Protein AF-B1N3J2-F1 (afdb_monomer)

Nearest PDB structures (foldseek):
  7vv5-assembly1_R  TM=1.636E-01  e=3.794E+00  Homo sapiens

Foldseek 3Di:
DVVLLVVCCVPPVVVLVVQLVVLVVLFDDDPDPLLFLAHSSSLSSVLVVCVVLLVVLVVLLVVLADPDLDPDDDPPLVLLQVLLVVLVVLLVVVCVQCVVVVNNVLCLALLSVLSNVSSCCSNPNLSLCLLLLLSLLVLVVCVQQPQCVPVDDPCSSVSSNVSSVSSNCVLQQPCSDPDQDDPSNNSSSNSVSLSVVSCSQSVPVQSVCRNPSPCHNNNRADGPSQPAHGNCSVVVVSCCCSVVVVVVSVVSSVSSVVNVVVVVVVVVVVVVVVVVVVVD

pLDDT: mean 84.52, std 9.99, range [53.12, 97.5]

Secondary structure (DSSP, 8-state):
-HHHHHHHHHHHHHHHHHHHHHHHHHSPP---TTS-SS-HHHHHHHHHHHHHHHHHHHHHHHHHS-S-------TTHHHHHHHHHHHHHHHHHHHHHHHHTT-GGGGGSHHHHHHHHHHHHHHH-GGGTTHHHHHHHHHHHHHHS---TT--STTHHHHHHHHHHHHHHHHHHS---SSPPPHHHHHHHHHHHHHHHHIIIIIIIHHHHHHH---GGGSSS--TT-S--STTHHHHHHHIIIIIHHHHHHHHHHHHHHHHHHHHHHHHHHHHHHHHHHH-

InterPro domains:
  IPR026508 Transmembrane protein 164 [PTHR20948] (16-278)
  IPR059250 TMEM164-like [PF14808] (54-250)

Radius of gyration: 21.71 Å; Cα contacts (8 Å, |Δi|>4): 272; chains: 1; bounding box: 45×49×78 Å

Structure (mmCIF, N/CA/C/O backbone):
data_AF-B1N3J2-F1
#
_entry.id   AF-B1N3J2-F1
#
loop_
_atom_site.group_PDB
_atom_site.id
_atom_site.type_symbol
_atom_site.label_atom_id
_atom_site.label_alt_id
_atom_site.label_comp_id
_atom_site.label_asym_id
_atom_site.label_entity_id
_atom_site.label_seq_id
_atom_site.pdbx_PDB_ins_code
_atom_site.Cartn_x
_atom_site.Cartn_y
_atom_site.Cartn_z
_atom_site.occupancy
_atom_site.B_iso_or_equiv
_atom_site.auth_seq_id
_atom_site.auth_comp_id
_atom_site.auth_asym_id
_atom_site.auth_atom_id
_atom_site.pdbx_PDB_model_num
ATOM 1 N N . MET A 1 1 ? 14.231 -18.437 -6.428 1.00 84.75 1 MET A N 1
ATOM 2 C CA . MET A 1 1 ? 13.855 -17.757 -7.683 1.00 84.75 1 MET A CA 1
ATOM 3 C C . MET A 1 1 ? 14.380 -18.499 -8.888 1.00 84.75 1 MET A C 1
ATOM 5 O O . MET A 1 1 ? 13.555 -18.924 -9.665 1.00 84.75 1 MET A O 1
ATOM 9 N N . ASP A 1 2 ? 15.675 -18.781 -9.006 1.00 87.44 2 ASP A N 1
ATOM 10 C CA . ASP A 1 2 ? 16.227 -19.382 -10.239 1.00 87.44 2 ASP A CA 1
ATOM 11 C C . ASP A 1 2 ? 15.588 -20.736 -10.615 1.00 87.44 2 ASP A C 1
ATOM 13 O O . ASP A 1 2 ? 15.231 -20.963 -11.767 1.00 87.44 2 ASP A O 1
ATOM 17 N N . GLN A 1 3 ? 15.322 -21.597 -9.626 1.00 91.06 3 GLN A N 1
ATOM 18 C CA . GLN A 1 3 ? 14.560 -22.840 -9.830 1.00 91.06 3 GLN A CA 1
ATOM 19 C C . GLN A 1 3 ? 13.103 -22.594 -10.243 1.00 91.06 3 GLN A C 1
ATOM 21 O O . GLN A 1 3 ? 12.572 -23.317 -11.079 1.00 91.06 3 GLN A O 1
ATOM 26 N N . PHE A 1 4 ? 12.460 -21.571 -9.669 1.00 90.69 4 PHE A N 1
ATOM 27 C CA . PHE A 1 4 ? 11.101 -21.184 -10.040 1.00 90.69 4 PHE A CA 1
ATOM 28 C C . PHE A 1 4 ? 11.086 -20.662 -11.475 1.00 90.69 4 PHE A C 1
ATOM 30 O O . PHE A 1 4 ? 10.359 -21.216 -12.282 1.00 90.69 4 PHE A O 1
ATOM 37 N N . ASN A 1 5 ? 11.952 -19.703 -11.816 1.00 91.69 5 ASN A N 1
ATOM 38 C CA . ASN A 1 5 ? 12.090 -19.162 -13.168 1.00 91.69 5 ASN A CA 1
ATOM 39 C C . ASN A 1 5 ? 12.334 -20.291 -14.177 1.00 91.69 5 ASN A C 1
ATOM 41 O O . ASN A 1 5 ? 11.615 -20.382 -15.160 1.00 91.69 5 ASN A O 1
ATOM 45 N N . THR A 1 6 ? 13.249 -21.221 -13.887 1.00 93.06 6 THR A N 1
ATOM 46 C CA . THR A 1 6 ? 13.490 -22.399 -14.743 1.00 93.06 6 THR A CA 1
ATOM 47 C C . THR A 1 6 ? 12.223 -23.239 -14.930 1.00 93.06 6 THR A C 1
ATOM 49 O O . THR A 1 6 ? 11.899 -23.641 -16.046 1.00 93.06 6 THR A O 1
ATOM 52 N N . PHE A 1 7 ? 11.481 -23.489 -13.849 1.00 93.81 7 PHE A N 1
ATOM 53 C CA . PHE A 1 7 ? 10.229 -24.236 -13.897 1.00 93.81 7 PHE A CA 1
ATOM 54 C C . PHE A 1 7 ? 9.179 -23.534 -14.769 1.00 93.81 7 PHE A C 1
ATOM 56 O O . PHE A 1 7 ? 8.679 -24.137 -15.714 1.00 93.81 7 PHE A O 1
ATOM 63 N N . ILE A 1 8 ? 8.861 -22.264 -14.510 1.00 93.44 8 ILE A N 1
ATOM 64 C CA . ILE A 1 8 ? 7.847 -21.554 -15.307 1.00 93.44 8 ILE A CA 1
ATOM 65 C C . ILE A 1 8 ? 8.301 -21.316 -16.745 1.00 93.44 8 ILE A C 1
ATOM 67 O O . ILE A 1 8 ? 7.469 -21.409 -17.636 1.00 93.44 8 ILE A O 1
ATOM 71 N N . GLU A 1 9 ? 9.586 -21.093 -17.009 1.00 93.25 9 GLU A N 1
ATOM 72 C CA . GLU A 1 9 ? 10.098 -21.034 -18.384 1.00 93.25 9 GLU A CA 1
ATOM 73 C C . GLU A 1 9 ? 9.880 -22.352 -19.123 1.00 93.25 9 GLU A C 1
ATOM 75 O O . GLU A 1 9 ? 9.438 -22.354 -20.265 1.00 93.25 9 GLU A O 1
ATOM 80 N N . THR A 1 10 ? 10.089 -23.486 -18.453 1.00 95.31 10 THR A N 1
ATOM 81 C CA . THR A 1 10 ? 9.880 -24.809 -19.061 1.00 95.31 10 THR A CA 1
ATOM 82 C C . THR A 1 10 ? 8.421 -25.030 -19.477 1.00 95.31 10 THR A C 1
ATOM 84 O O . THR A 1 10 ? 8.162 -25.643 -20.509 1.00 95.31 10 THR A O 1
ATOM 87 N N . TRP A 1 11 ? 7.460 -24.538 -18.690 1.00 94.12 11 TRP A N 1
ATOM 88 C CA . TRP A 1 11 ? 6.038 -24.861 -18.873 1.00 94.12 11 TRP A CA 1
ATOM 89 C C . TRP A 1 11 ? 5.193 -23.733 -19.473 1.00 94.12 11 TRP A C 1
ATOM 91 O O . TRP A 1 11 ? 4.127 -23.991 -20.025 1.00 94.12 11 TRP A O 1
ATOM 101 N N . MET A 1 12 ? 5.633 -22.483 -19.348 1.00 94.31 12 MET A N 1
ATOM 102 C CA . MET A 1 12 ? 4.847 -21.285 -19.660 1.00 94.31 12 MET A CA 1
ATOM 103 C C . MET A 1 12 ? 5.586 -20.299 -20.571 1.00 94.31 12 MET A C 1
ATOM 105 O O . MET A 1 12 ? 5.096 -19.182 -20.736 1.00 94.31 12 MET A O 1
ATOM 109 N N . SER A 1 13 ? 6.707 -20.686 -21.196 1.00 94.25 13 SER A N 1
ATOM 110 C CA . SER A 1 13 ? 7.492 -19.796 -22.073 1.00 94.25 13 SER A CA 1
ATOM 111 C C . SER A 1 13 ? 6.642 -19.000 -23.077 1.00 94.25 13 SER A C 1
ATOM 113 O O . SER A 1 13 ? 6.748 -17.777 -23.079 1.00 94.25 13 SER A O 1
ATOM 115 N N . PRO A 1 14 ? 5.688 -19.607 -23.824 1.00 95.25 14 PRO A N 1
ATOM 116 C CA . PRO A 1 14 ? 4.878 -18.849 -24.783 1.00 95.25 14 PRO A CA 1
ATOM 117 C C . PRO A 1 14 ? 4.035 -17.743 -24.136 1.00 95.25 14 PRO A C 1
ATOM 119 O O . PRO A 1 14 ? 3.842 -16.675 -24.711 1.00 95.25 14 PRO A O 1
ATOM 122 N N . ILE A 1 15 ? 3.525 -17.986 -22.924 1.00 93.06 15 ILE A N 1
ATOM 123 C CA . ILE A 1 15 ? 2.755 -16.992 -22.168 1.00 93.06 15 ILE A CA 1
ATOM 124 C C . ILE A 1 15 ? 3.690 -15.888 -21.673 1.00 93.06 15 ILE A C 1
ATOM 126 O O . ILE A 1 15 ? 3.340 -14.712 -21.755 1.00 93.06 15 ILE A O 1
ATOM 130 N N . ILE A 1 16 ? 4.873 -16.260 -21.177 1.00 94.69 16 ILE A N 1
ATOM 131 C CA . ILE A 1 16 ? 5.889 -15.311 -20.714 1.00 94.69 16 ILE A CA 1
ATOM 132 C C . ILE A 1 16 ? 6.302 -14.387 -21.858 1.00 94.69 16 ILE A C 1
ATOM 134 O O . ILE A 1 16 ? 6.289 -13.176 -21.663 1.00 94.69 16 ILE A O 1
ATOM 138 N N . ASP A 1 17 ? 6.561 -14.927 -23.047 1.00 94.19 17 ASP A N 1
ATOM 139 C CA . ASP A 1 17 ? 6.949 -14.147 -24.223 1.00 94.19 17 ASP A CA 1
ATOM 140 C C . ASP A 1 17 ? 5.846 -13.157 -24.635 1.00 94.19 17 ASP A C 1
ATOM 142 O O . ASP A 1 17 ? 6.127 -11.989 -24.898 1.00 94.19 17 ASP A O 1
ATOM 146 N N . ILE A 1 18 ? 4.574 -13.579 -24.636 1.00 94.88 18 ILE A N 1
ATOM 147 C CA . ILE A 1 18 ? 3.440 -12.686 -24.938 1.00 94.88 18 ILE A CA 1
ATOM 148 C C . ILE A 1 18 ? 3.347 -11.549 -23.912 1.00 94.88 18 ILE A C 1
ATOM 150 O O . ILE A 1 18 ? 3.153 -10.392 -24.289 1.00 94.88 18 ILE A O 1
ATOM 154 N N . LEU A 1 19 ? 3.471 -11.861 -22.620 1.00 92.75 19 LEU A N 1
ATOM 155 C CA . LEU A 1 19 ? 3.389 -10.865 -21.548 1.00 92.75 19 LEU A CA 1
ATOM 156 C C . LEU A 1 19 ? 4.589 -9.913 -21.564 1.00 92.75 19 LEU A C 1
ATOM 158 O O . LEU A 1 19 ? 4.411 -8.707 -21.392 1.00 92.75 19 LEU A O 1
ATOM 162 N N . GLU A 1 20 ? 5.789 -10.437 -21.803 1.00 93.88 20 GLU A N 1
ATOM 163 C CA . GLU A 1 20 ? 7.015 -9.661 -21.959 1.00 93.88 20 GLU A CA 1
ATOM 164 C C . GLU A 1 20 ? 6.874 -8.678 -23.122 1.00 93.88 20 GLU A C 1
ATOM 166 O O . GLU A 1 20 ? 7.068 -7.476 -22.934 1.00 93.88 20 GLU A O 1
ATOM 171 N N . GLN A 1 21 ? 6.456 -9.158 -24.296 1.00 93.19 21 GLN A N 1
ATOM 172 C CA . GLN A 1 21 ? 6.223 -8.297 -25.455 1.00 93.19 21 GLN A CA 1
ATOM 173 C C . GLN A 1 21 ? 5.116 -7.278 -25.190 1.00 93.19 21 GLN A C 1
ATOM 175 O O . GLN A 1 21 ? 5.247 -6.116 -25.565 1.00 93.19 21 GLN A O 1
ATOM 180 N N . GLY A 1 22 ? 4.051 -7.669 -24.488 1.00 91.19 22 GLY A N 1
ATOM 181 C CA . GLY A 1 22 ? 3.008 -6.749 -24.041 1.00 91.19 22 GLY A CA 1
ATOM 182 C C . GLY A 1 22 ? 3.566 -5.599 -23.199 1.00 91.19 22 GLY A C 1
ATOM 183 O O . GLY A 1 22 ? 3.262 -4.440 -23.479 1.00 91.19 22 GLY A O 1
ATOM 184 N N . LEU A 1 23 ? 4.423 -5.903 -22.217 1.00 88.81 23 LEU A N 1
ATOM 185 C CA . LEU A 1 23 ? 5.090 -4.894 -21.389 1.00 88.81 23 LEU A CA 1
ATOM 186 C C . LEU A 1 23 ? 6.042 -4.012 -22.202 1.00 88.81 23 LEU A C 1
ATOM 188 O O . LEU A 1 23 ? 6.020 -2.796 -22.032 1.00 88.81 23 LEU A O 1
ATOM 192 N N . ILE A 1 24 ? 6.844 -4.595 -23.096 1.00 89.75 24 ILE A N 1
ATOM 193 C CA . ILE A 1 24 ? 7.768 -3.851 -23.967 1.00 89.75 24 ILE A CA 1
ATOM 194 C C . ILE A 1 24 ? 6.999 -2.894 -24.884 1.00 89.75 24 ILE A C 1
ATOM 196 O O . ILE A 1 24 ? 7.393 -1.741 -25.036 1.00 89.75 24 ILE A O 1
ATOM 200 N N . ASN A 1 25 ? 5.876 -3.336 -25.451 1.00 90.94 25 ASN A N 1
ATOM 201 C CA . ASN A 1 25 ? 5.077 -2.541 -26.383 1.00 90.94 25 ASN A CA 1
ATOM 202 C C . ASN A 1 25 ? 4.427 -1.318 -25.729 1.00 90.94 25 ASN A C 1
ATOM 204 O O . ASN A 1 25 ? 4.255 -0.295 -26.389 1.00 90.94 25 ASN A O 1
ATOM 208 N N . ILE A 1 26 ? 4.058 -1.417 -24.449 1.00 88.81 26 ILE A N 1
ATOM 209 C CA . ILE A 1 26 ? 3.508 -0.282 -23.696 1.00 88.81 26 ILE A CA 1
ATOM 210 C C . ILE A 1 26 ? 4.596 0.550 -23.012 1.00 88.81 26 ILE A C 1
ATOM 212 O O . ILE A 1 26 ? 4.299 1.640 -22.533 1.00 88.81 26 ILE A O 1
ATOM 216 N N . ALA A 1 27 ? 5.832 0.051 -22.928 1.00 85.75 27 ALA A N 1
ATOM 217 C CA . ALA A 1 27 ? 6.915 0.732 -22.239 1.00 85.75 27 ALA A CA 1
ATOM 218 C C . ALA A 1 27 ? 7.240 2.065 -22.917 1.00 85.75 27 ALA A C 1
ATOM 220 O O . ALA A 1 27 ? 7.513 2.125 -24.119 1.00 85.75 27 ALA A O 1
ATOM 221 N N . ILE A 1 28 ? 7.310 3.139 -22.129 1.00 83.25 28 ILE A N 1
ATOM 222 C CA . ILE A 1 28 ? 7.957 4.361 -22.605 1.00 83.25 28 ILE A CA 1
ATOM 223 C C . ILE A 1 28 ? 9.437 4.050 -22.842 1.00 83.25 28 ILE A C 1
ATOM 225 O O . ILE A 1 28 ? 10.137 3.591 -21.937 1.00 83.25 28 ILE A O 1
ATOM 229 N N . LYS A 1 29 ? 9.913 4.315 -24.063 1.00 74.75 29 LYS A N 1
ATOM 230 C CA . LYS A 1 29 ? 11.334 4.200 -24.398 1.00 74.75 29 LYS A CA 1
ATOM 231 C C . LYS A 1 29 ? 12.131 5.181 -23.545 1.00 74.75 29 LYS A C 1
ATOM 233 O O . LYS A 1 29 ? 11.855 6.380 -23.553 1.00 74.75 29 LYS A O 1
ATOM 238 N N . ASN A 1 30 ? 13.102 4.660 -22.809 1.00 69.88 30 ASN A N 1
ATOM 239 C CA . ASN A 1 30 ? 14.044 5.452 -22.040 1.00 69.88 30 ASN A CA 1
ATOM 240 C C . ASN A 1 30 ? 15.428 4.817 -22.168 1.00 69.88 30 ASN A C 1
ATOM 242 O O . ASN A 1 30 ? 15.569 3.620 -21.924 1.00 69.88 30 ASN A O 1
ATOM 246 N N . ASP A 1 31 ? 16.409 5.625 -22.557 1.00 67.75 31 ASP A N 1
ATOM 247 C CA . ASP A 1 31 ? 17.776 5.178 -22.832 1.00 67.75 31 ASP A CA 1
ATOM 248 C C . ASP A 1 31 ? 18.647 5.100 -21.560 1.00 67.75 31 ASP A C 1
ATOM 250 O O . ASP A 1 31 ? 19.806 4.697 -21.626 1.00 67.75 31 ASP A O 1
ATOM 254 N N . ASP A 1 32 ? 18.122 5.482 -20.388 1.00 70.38 32 ASP A N 1
ATOM 255 C CA . ASP A 1 32 ? 18.833 5.328 -19.115 1.00 70.38 32 ASP A CA 1
ATOM 256 C C . ASP A 1 32 ? 18.752 3.872 -18.627 1.00 70.38 32 ASP A C 1
ATOM 258 O O . ASP A 1 32 ? 17.696 3.388 -18.219 1.00 70.38 32 ASP A O 1
ATOM 262 N N . GLU A 1 33 ? 19.889 3.177 -18.595 1.00 60.94 33 GLU A N 1
ATOM 263 C CA . GLU A 1 33 ? 20.001 1.807 -18.070 1.00 60.94 33 GLU A CA 1
ATOM 264 C C . GLU A 1 33 ? 19.532 1.683 -16.608 1.00 60.94 33 GLU A C 1
ATOM 266 O O . GLU A 1 33 ? 19.125 0.609 -16.169 1.00 60.94 33 GLU A O 1
ATOM 271 N N . ARG A 1 34 ? 19.533 2.780 -15.836 1.00 62.94 34 ARG A N 1
ATOM 272 C CA . ARG A 1 34 ? 19.028 2.802 -14.449 1.00 62.94 34 ARG A CA 1
ATOM 273 C C . ARG A 1 34 ? 17.520 3.007 -14.354 1.00 62.94 34 ARG A C 1
ATOM 275 O O . ARG A 1 34 ? 16.973 2.977 -13.248 1.00 62.94 34 ARG A O 1
ATOM 282 N N . PHE A 1 35 ? 16.846 3.215 -15.481 1.00 69.12 35 PHE A N 1
ATOM 283 C CA . PHE A 1 35 ? 15.404 3.418 -15.526 1.00 69.12 35 PHE A CA 1
ATOM 284 C C . PHE A 1 35 ? 14.636 2.157 -15.113 1.00 69.12 35 PHE A C 1
ATOM 286 O O . PHE A 1 35 ? 13.623 2.254 -14.416 1.00 69.12 35 PHE A O 1
ATOM 293 N N . TRP A 1 36 ? 15.169 0.980 -15.457 1.00 78.00 36 TRP A N 1
ATOM 294 C CA . TRP A 1 36 ? 14.615 -0.323 -15.099 1.00 78.00 36 TRP A CA 1
ATOM 295 C C . TRP A 1 36 ? 15.604 -1.077 -14.206 1.00 78.00 36 TRP A C 1
ATOM 297 O O . TRP A 1 36 ? 16.628 -1.560 -14.670 1.00 78.00 36 TRP A O 1
ATOM 307 N N . THR A 1 37 ? 15.303 -1.225 -12.913 1.00 81.19 37 THR A N 1
ATOM 308 C CA . THR A 1 37 ? 16.080 -2.141 -12.051 1.00 81.19 37 THR A CA 1
ATOM 309 C C . THR A 1 37 ? 15.692 -3.602 -12.281 1.00 81.19 37 THR A C 1
ATOM 311 O O . THR A 1 37 ? 16.387 -4.491 -11.811 1.00 81.19 37 THR A O 1
ATOM 314 N N . VAL A 1 38 ? 14.568 -3.866 -12.949 1.00 83.56 38 VAL A N 1
ATOM 315 C CA . VAL A 1 38 ? 14.092 -5.221 -13.246 1.00 83.56 38 VAL A CA 1
ATOM 316 C C . VAL A 1 38 ? 13.745 -5.303 -14.726 1.00 83.56 38 VAL A C 1
ATOM 318 O O . VAL A 1 38 ? 12.984 -4.468 -15.220 1.00 83.56 38 VAL A O 1
ATOM 321 N N . SER A 1 39 ? 14.274 -6.307 -15.427 1.00 86.69 39 SER A N 1
ATOM 322 C CA . SER A 1 39 ? 13.991 -6.523 -16.850 1.00 86.69 39 SER A CA 1
ATOM 323 C C . SER A 1 39 ? 12.510 -6.871 -17.091 1.00 86.69 39 SER A C 1
ATOM 325 O O . SER A 1 39 ? 11.852 -7.398 -16.188 1.00 86.69 39 SER A O 1
ATOM 327 N N . PRO A 1 40 ? 11.939 -6.601 -18.281 1.00 88.56 40 PRO A N 1
ATOM 328 C CA . PRO A 1 40 ? 10.554 -6.971 -18.600 1.00 88.56 40 PRO A CA 1
ATOM 329 C C . PRO A 1 40 ? 10.245 -8.458 -18.378 1.00 88.56 40 PRO A C 1
ATOM 331 O O . PRO A 1 40 ? 9.206 -8.787 -17.809 1.00 88.56 40 PRO A O 1
ATOM 334 N N . ARG A 1 41 ? 11.170 -9.357 -18.725 1.00 91.12 41 ARG A N 1
ATOM 335 C CA . ARG A 1 41 ? 11.003 -10.796 -18.488 1.00 91.12 41 ARG A CA 1
ATOM 336 C C . ARG A 1 41 ? 10.980 -11.157 -17.003 1.00 91.12 41 ARG A C 1
ATOM 338 O O . ARG A 1 41 ? 10.051 -11.816 -16.542 1.00 91.12 41 ARG A O 1
ATOM 345 N N . GLU A 1 42 ? 11.938 -10.649 -16.227 1.00 90.00 42 GLU A N 1
ATOM 346 C CA . GLU A 1 42 ? 11.975 -10.870 -14.774 1.00 90.00 42 GLU A CA 1
ATOM 347 C C . GLU A 1 42 ? 10.761 -10.219 -14.082 1.00 90.00 42 GLU A C 1
ATOM 349 O O . GLU A 1 42 ? 10.258 -10.727 -13.082 1.00 90.00 42 GLU A O 1
ATOM 354 N N . ASN A 1 43 ? 10.205 -9.135 -14.637 1.00 89.56 43 ASN A N 1
ATOM 355 C CA . ASN A 1 43 ? 8.924 -8.587 -14.188 1.00 89.56 43 ASN A CA 1
ATOM 356 C C . ASN A 1 43 ? 7.791 -9.604 -14.312 1.00 89.56 43 ASN A C 1
ATOM 358 O O . ASN A 1 43 ? 7.040 -9.785 -13.353 1.00 89.56 43 ASN A O 1
ATOM 362 N N . VAL A 1 44 ? 7.682 -10.277 -15.458 1.00 91.75 44 VAL A N 1
ATOM 363 C CA . VAL A 1 44 ? 6.681 -11.329 -15.665 1.00 91.75 44 VAL A CA 1
ATOM 364 C C . VAL A 1 44 ? 6.905 -12.483 -14.689 1.00 91.75 44 VAL A C 1
ATOM 366 O O . VAL A 1 44 ? 5.947 -12.936 -14.062 1.00 91.75 44 VAL A O 1
ATOM 369 N N . HIS A 1 45 ? 8.152 -12.911 -14.470 1.00 92.50 45 HIS A N 1
ATOM 370 C CA . HIS A 1 45 ? 8.455 -13.948 -13.474 1.00 92.50 45 HIS A CA 1
ATOM 371 C C . HIS A 1 45 ? 8.014 -13.546 -12.067 1.00 92.50 45 HIS A C 1
ATOM 373 O O . HIS A 1 45 ? 7.362 -14.331 -11.381 1.00 92.50 45 HIS A O 1
ATOM 379 N N . GLN A 1 46 ? 8.305 -12.314 -11.644 1.00 91.69 46 GLN A N 1
ATOM 380 C CA . GLN A 1 46 ? 7.903 -11.811 -10.329 1.00 91.69 46 GLN A CA 1
ATOM 381 C C . GLN A 1 46 ? 6.380 -11.659 -10.198 1.00 91.69 46 GLN A C 1
ATOM 383 O O . GLN A 1 46 ? 5.841 -11.923 -9.123 1.00 91.69 46 GLN A O 1
ATOM 388 N N . LEU A 1 47 ? 5.675 -11.296 -11.277 1.00 91.12 47 LEU A N 1
ATOM 389 C CA . LEU A 1 47 ? 4.209 -11.274 -11.318 1.00 91.12 47 LEU A CA 1
ATOM 390 C C . LEU A 1 47 ? 3.627 -12.672 -11.110 1.00 91.12 47 LEU A C 1
ATOM 392 O O . LEU A 1 47 ? 2.783 -12.863 -10.237 1.00 91.12 47 LEU A O 1
ATOM 396 N N . LEU A 1 48 ? 4.123 -13.663 -11.855 1.00 92.25 48 LEU A N 1
ATOM 397 C CA . LEU A 1 48 ? 3.699 -15.056 -11.706 1.00 92.25 48 LEU A CA 1
ATOM 398 C C . LEU A 1 48 ? 4.037 -15.603 -10.313 1.00 92.25 48 LEU A C 1
ATOM 400 O O . LEU A 1 48 ? 3.231 -16.317 -9.717 1.00 92.25 48 LEU A O 1
ATOM 404 N N . PHE A 1 49 ? 5.187 -15.219 -9.755 1.00 91.56 49 PHE A N 1
ATOM 405 C CA . PHE A 1 49 ? 5.589 -15.592 -8.399 1.00 91.56 49 PHE A CA 1
ATOM 406 C C . PHE A 1 49 ? 4.662 -15.020 -7.318 1.00 91.56 49 PHE A C 1
ATOM 408 O O . PHE A 1 49 ? 4.511 -15.631 -6.262 1.00 91.56 49 PHE A O 1
ATOM 415 N N . ALA A 1 50 ? 4.021 -13.873 -7.555 1.00 91.19 50 ALA A N 1
ATOM 416 C CA . ALA A 1 50 ? 3.087 -13.272 -6.605 1.00 91.19 50 ALA A CA 1
ATOM 417 C C . ALA A 1 50 ? 1.711 -13.973 -6.578 1.00 91.19 50 ALA A C 1
ATOM 419 O O . ALA A 1 50 ? 0.976 -13.817 -5.599 1.00 91.19 50 ALA A O 1
ATOM 420 N N . ILE A 1 51 ? 1.347 -14.750 -7.613 1.00 92.06 51 ILE A N 1
ATOM 421 C CA . ILE A 1 51 ? 0.033 -15.419 -7.716 1.00 92.06 51 ILE A CA 1
ATOM 422 C C . ILE A 1 51 ? -0.225 -16.358 -6.525 1.00 92.06 51 ILE A C 1
ATOM 424 O O . ILE A 1 51 ? -1.263 -16.194 -5.879 1.00 92.06 51 ILE A O 1
ATOM 428 N N . PRO A 1 52 ? 0.674 -17.302 -6.167 1.00 91.81 52 PRO A N 1
ATOM 429 C CA . PRO A 1 52 ? 0.440 -18.198 -5.037 1.00 91.81 52 PRO A CA 1
ATOM 430 C C . PRO A 1 52 ? 0.205 -17.457 -3.718 1.00 91.81 52 PRO A C 1
ATOM 432 O O . PRO A 1 52 ? -0.670 -17.855 -2.957 1.00 91.81 52 PRO A O 1
ATOM 435 N N . PHE A 1 53 ? 0.918 -16.354 -3.468 1.00 90.19 53 PHE A N 1
ATOM 436 C CA . PHE A 1 53 ? 0.723 -15.538 -2.264 1.00 90.19 53 PHE A CA 1
ATOM 437 C C . PHE A 1 53 ? -0.663 -14.893 -2.247 1.00 90.19 53 PHE A C 1
ATOM 439 O O . PHE A 1 53 ? -1.373 -15.006 -1.252 1.00 90.19 53 PHE A O 1
ATOM 446 N N . CYS A 1 54 ? -1.092 -14.310 -3.372 1.00 91.19 54 CYS A N 1
ATOM 447 C CA . CYS A 1 54 ? -2.435 -13.742 -3.497 1.00 91.19 54 CYS A CA 1
ATOM 448 C C . CYS A 1 54 ? -3.526 -14.799 -3.268 1.00 91.19 54 CYS A C 1
ATOM 450 O O . CYS A 1 54 ? -4.520 -14.521 -2.600 1.00 91.19 54 CYS A O 1
ATOM 452 N N . LEU A 1 55 ? -3.347 -16.012 -3.803 1.00 93.06 55 LEU A N 1
ATOM 453 C CA . LEU A 1 55 ? -4.296 -17.113 -3.618 1.00 93.06 55 LEU A CA 1
ATOM 454 C C . LEU A 1 55 ? -4.337 -17.592 -2.165 1.00 93.06 55 LEU A C 1
ATOM 456 O O . LEU A 1 55 ? -5.424 -17.798 -1.630 1.00 93.06 55 LEU A O 1
ATOM 460 N N . VAL A 1 56 ? -3.180 -17.734 -1.516 1.00 91.94 56 VAL A N 1
ATOM 461 C CA . VAL A 1 56 ? -3.098 -18.090 -0.093 1.00 91.94 56 VAL A CA 1
ATOM 462 C C . VAL A 1 56 ? -3.787 -17.027 0.760 1.00 91.94 56 VAL A C 1
ATOM 464 O O . VAL A 1 56 ? -4.643 -17.379 1.569 1.00 91.94 56 VAL A O 1
ATOM 467 N N . ASP A 1 57 ? -3.499 -15.743 0.539 1.00 90.50 57 ASP A N 1
ATOM 468 C CA . ASP A 1 57 ? -4.142 -14.638 1.259 1.00 90.50 57 ASP A CA 1
ATOM 469 C C . ASP A 1 57 ? -5.659 -14.624 1.045 1.00 90.50 57 ASP A C 1
ATOM 471 O O . ASP A 1 57 ? -6.417 -14.444 1.997 1.00 90.50 57 ASP A O 1
ATOM 475 N N . LEU A 1 58 ? -6.124 -14.868 -0.182 1.00 91.50 58 LEU A N 1
ATOM 476 C CA . LEU A 1 58 ? -7.549 -14.930 -0.499 1.00 91.50 58 LEU A CA 1
ATOM 477 C C . LEU A 1 58 ? -8.241 -16.113 0.194 1.00 91.50 58 LEU A C 1
ATOM 479 O O . LEU A 1 58 ? -9.327 -15.946 0.753 1.00 91.50 58 LEU A O 1
ATOM 483 N N . VAL A 1 59 ? -7.617 -17.294 0.194 1.00 92.94 59 VAL A N 1
ATOM 484 C CA . VAL A 1 59 ? -8.138 -18.487 0.879 1.00 92.94 59 VAL A CA 1
ATOM 485 C C . VAL A 1 59 ? -8.159 -18.270 2.391 1.00 92.94 59 VAL A C 1
ATOM 487 O O . VAL A 1 59 ? -9.188 -18.501 3.024 1.00 92.94 59 VAL A O 1
ATOM 490 N N . LEU A 1 60 ? -7.067 -17.774 2.978 1.00 90.12 60 LEU A N 1
ATOM 491 C CA . LEU A 1 60 ? -6.997 -17.462 4.407 1.00 90.12 60 LEU A CA 1
ATOM 492 C C . LEU A 1 60 ? -8.030 -16.407 4.790 1.00 90.12 60 LEU A C 1
ATOM 494 O O . LEU A 1 60 ? -8.758 -16.595 5.763 1.00 90.12 60 LEU A O 1
ATOM 498 N N . CYS A 1 61 ? -8.158 -15.347 3.990 1.00 88.56 61 CYS A N 1
ATOM 499 C CA . CYS A 1 61 ? -9.222 -14.365 4.122 1.00 88.56 61 CYS A CA 1
ATOM 500 C C . CYS A 1 61 ? -10.583 -15.063 4.137 1.00 88.56 61 CYS A C 1
ATOM 502 O O . CYS A 1 61 ? -11.296 -14.928 5.122 1.00 88.56 61 CYS A O 1
ATOM 504 N N . TYR A 1 62 ? -10.930 -15.859 3.125 1.00 88.19 62 TYR A N 1
ATOM 505 C CA . TYR A 1 62 ? -12.227 -16.540 3.029 1.00 88.19 62 TYR A CA 1
ATOM 506 C C . TYR A 1 62 ? -12.533 -17.459 4.227 1.00 88.19 62 TYR A C 1
ATOM 508 O O . TYR A 1 62 ? -13.660 -17.479 4.728 1.00 88.19 62 TYR A O 1
ATOM 516 N N . LEU A 1 63 ? -11.536 -18.196 4.723 1.00 89.25 63 LEU A N 1
ATOM 517 C CA . LEU A 1 63 ? -11.686 -19.107 5.864 1.00 89.25 63 LEU A CA 1
ATOM 518 C C . LEU A 1 63 ? -11.826 -18.356 7.200 1.00 89.25 63 LEU A C 1
ATOM 520 O O . LEU A 1 63 ? -12.596 -18.750 8.088 1.00 89.25 63 LEU A O 1
ATOM 524 N N . ILE A 1 64 ? -11.076 -17.266 7.360 1.00 86.50 64 ILE A N 1
ATOM 525 C CA . ILE A 1 64 ? -10.966 -16.524 8.619 1.00 86.50 64 ILE A CA 1
ATOM 526 C C . ILE A 1 64 ? -12.039 -15.436 8.718 1.00 86.50 64 ILE A C 1
ATOM 528 O O . ILE A 1 64 ? -12.474 -15.152 9.839 1.00 86.50 64 ILE A O 1
ATOM 532 N N . PHE A 1 65 ? -12.501 -14.868 7.596 1.00 80.31 65 PHE A N 1
ATOM 533 C CA . PHE A 1 65 ? -13.415 -13.727 7.588 1.00 80.31 65 PHE A CA 1
ATOM 534 C C . PHE A 1 65 ? -14.658 -14.020 8.436 1.00 80.31 65 PHE A C 1
ATOM 536 O O . PHE A 1 65 ? -15.269 -15.089 8.318 1.00 80.31 65 PHE A O 1
ATOM 543 N N . PRO A 1 66 ? -15.061 -13.091 9.315 1.00 68.19 66 PRO A N 1
ATOM 544 C CA . PRO A 1 66 ? -16.295 -13.250 10.071 1.00 68.19 66 PRO A CA 1
ATOM 545 C C . PRO A 1 66 ? -17.492 -13.331 9.107 1.00 68.19 66 PRO A C 1
ATOM 547 O O . PRO A 1 66 ? -17.768 -12.384 8.377 1.00 68.19 66 PRO A O 1
ATOM 550 N N . LYS A 1 67 ? -18.242 -14.442 9.137 1.00 66.00 67 LYS A N 1
ATOM 551 C CA . LYS A 1 67 ? -19.459 -14.629 8.315 1.00 66.00 67 LYS A CA 1
ATOM 552 C C . LYS A 1 67 ? -20.612 -13.695 8.709 1.00 66.00 67 LYS A C 1
ATOM 554 O O . LYS A 1 67 ? -21.563 -13.538 7.955 1.00 66.00 67 LYS A O 1
ATOM 559 N N . THR A 1 68 ? -20.526 -13.067 9.879 1.00 55.03 68 THR A N 1
ATOM 560 C CA . THR A 1 68 ? -21.526 -12.136 10.404 1.00 55.03 68 THR A CA 1
ATOM 561 C C . THR A 1 68 ? -20.815 -10.976 11.097 1.00 55.03 68 THR A C 1
ATOM 563 O O . THR A 1 68 ? -20.229 -11.164 12.165 1.00 55.03 68 THR A O 1
ATOM 566 N N . SER A 1 69 ? -20.853 -9.769 10.523 1.00 54.88 69 SER A N 1
ATOM 567 C CA . SER A 1 69 ? -20.578 -8.561 11.306 1.00 54.88 69 SER A CA 1
ATOM 568 C C . SER A 1 69 ? -21.886 -8.141 11.961 1.00 54.88 69 SER A C 1
ATOM 570 O O . SER A 1 69 ? -22.820 -7.733 11.269 1.00 54.88 69 SER A O 1
ATOM 572 N N . THR A 1 70 ? -21.986 -8.253 13.280 1.00 54.84 70 THR A N 1
ATOM 573 C CA . THR A 1 70 ? -23.077 -7.615 14.014 1.00 54.84 70 THR A CA 1
ATOM 574 C C . THR A 1 70 ? -23.016 -6.116 13.735 1.00 54.84 70 THR A C 1
ATOM 576 O O . THR A 1 70 ? -22.012 -5.464 14.020 1.00 54.84 70 THR A O 1
ATOM 579 N N . VAL A 1 71 ? -24.067 -5.575 13.113 1.00 53.12 71 VAL A N 1
ATOM 580 C CA . VAL A 1 71 ? -24.189 -4.138 12.850 1.00 53.12 71 VAL A CA 1
ATOM 581 C C . VAL A 1 71 ? -24.321 -3.448 14.201 1.00 53.12 71 VAL A C 1
ATOM 583 O O . VAL A 1 71 ? -25.389 -3.431 14.809 1.00 53.12 71 VAL A O 1
ATOM 586 N N . HIS A 1 72 ? -23.216 -2.917 14.712 1.00 55.34 72 HIS A N 1
ATOM 587 C CA . HIS A 1 72 ? -23.256 -2.137 15.936 1.00 55.34 72 HIS A CA 1
ATOM 588 C C . HIS A 1 72 ? -23.822 -0.752 15.628 1.00 55.34 72 HIS A C 1
ATOM 590 O O . HIS A 1 72 ? -23.332 -0.042 14.748 1.00 55.34 72 HIS A O 1
ATOM 596 N N . LYS A 1 73 ? -24.873 -0.366 16.363 1.00 54.72 73 LYS A N 1
ATOM 597 C CA . LYS A 1 73 ? -25.404 0.998 16.336 1.00 54.72 73 LYS A CA 1
ATOM 598 C C . LYS A 1 73 ? -24.279 1.955 16.715 1.00 54.72 73 LYS A C 1
ATOM 600 O O . LYS A 1 73 ? -23.706 1.867 17.798 1.00 54.72 73 LYS A O 1
ATOM 605 N N . ASN A 1 74 ? -23.942 2.841 15.786 1.00 61.41 74 ASN A N 1
ATOM 606 C CA . ASN A 1 74 ? -22.799 3.717 15.932 1.00 61.41 74 ASN A CA 1
ATOM 607 C C . ASN A 1 74 ? -23.176 4.984 16.720 1.00 61.41 74 ASN A C 1
ATOM 609 O O . ASN A 1 74 ? -23.605 5.984 16.146 1.00 61.41 74 ASN A O 1
ATOM 613 N N . GLU A 1 75 ? -23.032 4.936 18.045 1.00 62.97 75 GLU A N 1
ATOM 614 C CA . GLU A 1 75 ? -23.414 6.030 18.954 1.00 62.97 75 GLU A CA 1
ATOM 615 C C . GLU A 1 75 ? -22.572 7.306 18.772 1.00 62.97 75 GLU A C 1
ATOM 617 O O . GLU A 1 75 ? -23.005 8.392 19.149 1.00 62.97 75 GLU A O 1
ATOM 622 N N . LYS A 1 76 ? -21.382 7.213 18.158 1.00 71.12 76 LYS A N 1
ATOM 623 C CA . LYS A 1 76 ? -20.437 8.337 18.010 1.00 71.12 76 LYS A CA 1
ATOM 624 C C . LYS A 1 76 ? -20.262 8.799 16.565 1.00 71.12 76 LYS A C 1
ATOM 626 O O . LYS A 1 76 ? -19.172 9.215 16.186 1.00 71.12 76 LYS A O 1
ATOM 631 N N . LYS A 1 77 ? -21.323 8.761 15.753 1.00 75.81 77 LYS A N 1
ATOM 632 C CA . LYS A 1 77 ? -21.294 9.070 14.305 1.00 75.81 77 LYS A CA 1
ATOM 633 C C . LYS A 1 77 ? -20.499 10.338 13.931 1.00 75.81 77 LYS A C 1
ATOM 635 O O . LYS A 1 77 ? -19.767 10.325 12.948 1.00 75.81 77 LYS A O 1
ATOM 640 N N . TRP A 1 78 ? -20.589 11.408 14.725 1.00 83.69 78 TRP A N 1
ATOM 641 C CA . TRP A 1 78 ? -19.872 12.667 14.470 1.00 83.69 78 TRP A CA 1
ATOM 642 C C . TRP A 1 78 ? -18.342 12.506 14.448 1.00 83.69 78 TRP A C 1
ATOM 644 O O . TRP A 1 78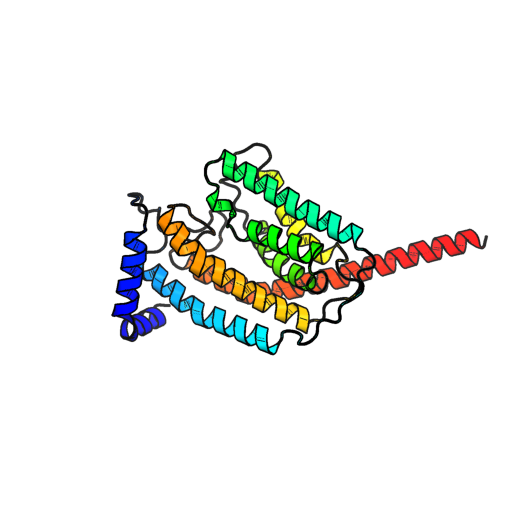 ? -17.668 13.125 13.631 1.00 83.69 78 TRP A O 1
ATOM 654 N N . TYR A 1 79 ? -17.796 11.645 15.307 1.00 83.12 79 TYR A N 1
ATOM 655 C CA . TYR A 1 79 ? -16.358 11.424 15.434 1.00 83.12 79 TYR A CA 1
ATOM 656 C C . TYR A 1 79 ? -15.780 10.722 14.203 1.00 83.12 79 TYR A C 1
ATOM 658 O O . TYR A 1 79 ? -14.754 11.138 13.667 1.00 83.12 79 TYR A O 1
ATOM 666 N N . TYR A 1 80 ? -16.486 9.705 13.704 1.00 84.19 80 TYR A N 1
A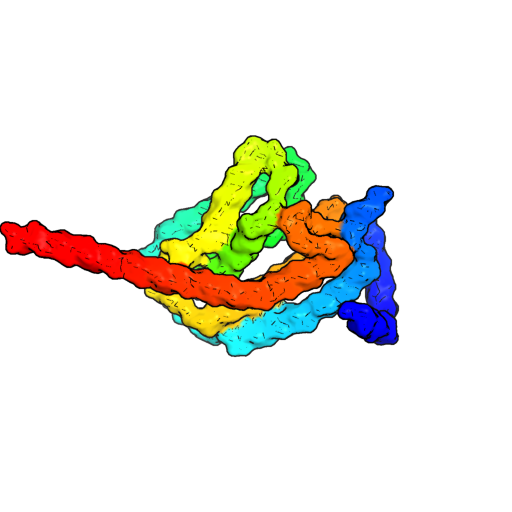TOM 667 C CA . TYR A 1 80 ? -16.147 9.020 12.453 1.00 84.19 80 TYR A CA 1
ATOM 668 C C . TYR A 1 80 ? -16.138 9.965 11.272 1.00 84.19 80 TYR A C 1
ATOM 670 O O . TYR A 1 80 ? -15.222 9.918 10.458 1.00 84.19 80 TYR A O 1
ATOM 678 N N . ASN A 1 81 ? -17.131 10.852 11.214 1.00 89.00 81 ASN A N 1
ATOM 679 C CA . ASN A 1 81 ? -17.218 11.836 10.152 1.00 89.00 81 ASN A CA 1
ATOM 680 C C . ASN A 1 81 ? -16.015 12.784 10.180 1.00 89.00 81 ASN A C 1
ATOM 682 O O . ASN A 1 81 ? -15.458 13.067 9.127 1.00 89.00 81 ASN A O 1
ATOM 686 N N . ILE A 1 82 ? -15.566 13.226 11.361 1.00 92.12 82 ILE A N 1
ATOM 687 C CA . ILE A 1 82 ? -14.363 14.067 11.475 1.00 92.12 82 ILE A CA 1
ATOM 688 C C . ILE A 1 82 ? -13.124 13.320 10.979 1.00 92.12 82 ILE A C 1
ATOM 690 O O . ILE A 1 82 ? -12.371 13.866 10.174 1.00 92.12 82 ILE A O 1
ATOM 694 N N . LEU A 1 83 ? -12.918 12.072 11.410 1.00 91.94 83 LEU A N 1
ATOM 695 C CA . LEU A 1 83 ? -11.781 11.271 10.946 1.00 91.94 83 LEU A CA 1
ATOM 696 C C . LEU A 1 83 ? -11.840 11.023 9.433 1.00 91.94 83 LEU A C 1
ATOM 698 O O . LEU A 1 83 ? -10.827 11.163 8.753 1.00 91.94 83 LEU A O 1
ATOM 702 N N . GLY A 1 84 ? -13.025 10.727 8.897 1.00 93.31 84 GLY A N 1
ATOM 703 C CA . GLY A 1 84 ? -13.252 10.571 7.462 1.00 93.31 84 GLY A CA 1
ATOM 704 C C . GLY A 1 84 ? -12.953 11.856 6.690 1.00 93.31 84 GLY A C 1
ATOM 705 O O . GLY A 1 84 ? -12.276 11.808 5.663 1.00 93.31 84 GLY A O 1
ATOM 706 N N . CYS A 1 85 ? -13.369 13.014 7.209 1.00 95.62 85 CYS A N 1
ATOM 707 C CA . CYS A 1 85 ? -13.039 14.321 6.640 1.00 95.62 85 CYS A CA 1
ATOM 708 C C . CYS A 1 85 ? -11.528 14.578 6.646 1.00 95.62 85 CYS A C 1
ATOM 710 O O . CYS A 1 85 ? -11.003 15.068 5.651 1.00 95.62 85 CYS A O 1
ATOM 712 N N . LEU A 1 86 ? -10.816 14.213 7.717 1.00 95.50 86 LEU A N 1
ATOM 713 C CA . LEU A 1 86 ? -9.354 14.323 7.772 1.00 95.50 86 LEU A CA 1
ATOM 714 C C . LEU A 1 86 ? -8.675 13.416 6.734 1.00 95.50 86 LEU A C 1
ATOM 716 O O . LEU A 1 86 ? -7.748 13.861 6.060 1.00 95.50 86 LEU A O 1
ATOM 720 N N . CYS A 1 87 ? -9.161 12.185 6.533 1.00 95.31 87 CYS A N 1
ATOM 721 C CA . CYS A 1 87 ? -8.672 11.311 5.460 1.00 95.31 87 CYS A CA 1
ATOM 722 C C . CYS A 1 87 ? -8.832 11.956 4.077 1.00 95.31 87 CYS A C 1
ATOM 724 O O . CYS A 1 87 ? -7.887 11.970 3.286 1.00 95.31 87 CYS A O 1
ATOM 726 N N . ILE A 1 88 ? -10.018 12.506 3.794 1.00 97.19 88 ILE A N 1
ATOM 727 C CA . ILE A 1 88 ? -10.302 13.198 2.530 1.00 97.19 88 ILE A CA 1
ATOM 728 C C . ILE A 1 88 ? -9.434 14.447 2.383 1.00 97.19 88 ILE A C 1
ATOM 730 O O . ILE A 1 88 ? -8.883 14.673 1.310 1.00 97.19 88 ILE A O 1
ATOM 734 N N . PHE A 1 89 ? -9.247 15.221 3.452 1.00 97.50 89 PHE A N 1
ATOM 735 C CA . PHE A 1 89 ? -8.358 16.378 3.456 1.00 97.50 89 PHE A CA 1
ATOM 736 C C . PHE A 1 89 ? -6.929 15.988 3.059 1.00 97.50 89 PHE A C 1
ATOM 738 O O . PHE A 1 89 ? -6.379 16.567 2.123 1.00 97.50 89 PHE A O 1
ATOM 745 N N . PHE A 1 90 ? -6.344 14.969 3.700 1.00 96.88 90 PHE A N 1
ATOM 746 C CA . PHE A 1 90 ? -5.004 14.501 3.337 1.00 96.88 90 PHE A CA 1
ATOM 747 C C . PHE A 1 90 ? -4.939 14.004 1.891 1.00 96.88 90 PHE A C 1
ATOM 749 O O . PHE A 1 90 ? -3.966 14.287 1.192 1.00 96.88 90 PHE A O 1
ATOM 756 N N . PHE A 1 91 ? -5.981 13.316 1.418 1.00 96.62 91 PHE A N 1
ATOM 757 C CA . PHE A 1 91 ? -6.044 12.844 0.038 1.00 96.62 91 PHE A CA 1
ATOM 758 C C . PHE A 1 91 ? -6.062 14.012 -0.957 1.00 96.62 91 PHE A C 1
ATOM 760 O O . PHE A 1 91 ? -5.277 14.022 -1.903 1.00 96.62 91 PHE A O 1
ATOM 767 N N . ILE A 1 92 ? -6.902 15.024 -0.715 1.00 96.94 92 ILE A N 1
ATOM 768 C CA . ILE A 1 92 ? -6.987 16.233 -1.544 1.00 96.94 92 ILE A CA 1
ATOM 769 C C . ILE A 1 92 ? -5.646 16.969 -1.553 1.00 96.94 92 ILE A C 1
ATOM 771 O O . ILE A 1 92 ? -5.175 17.360 -2.618 1.00 96.94 92 ILE A O 1
ATOM 775 N N . MET A 1 93 ? -4.987 17.109 -0.400 1.00 96.69 93 MET A N 1
ATOM 776 C CA . MET A 1 93 ? -3.666 17.739 -0.328 1.00 96.69 93 MET A CA 1
ATOM 777 C C . MET A 1 93 ? -2.634 16.989 -1.178 1.00 96.69 93 MET A C 1
ATOM 779 O O . MET A 1 93 ? -1.894 17.617 -1.935 1.00 96.69 93 MET A O 1
ATOM 783 N N . GLN A 1 94 ? -2.609 15.653 -1.121 1.00 95.00 94 GLN A N 1
ATOM 784 C CA . GLN A 1 94 ? -1.729 14.861 -1.986 1.00 95.00 94 GLN A CA 1
ATOM 785 C C . GLN A 1 94 ? -2.080 15.019 -3.461 1.00 95.00 94 GLN A C 1
ATOM 787 O O . GLN A 1 94 ? -1.173 15.198 -4.273 1.00 95.00 94 GLN A O 1
ATOM 792 N N . LEU A 1 95 ? -3.367 15.008 -3.811 1.00 95.75 95 LEU A N 1
ATOM 793 C CA . LEU A 1 95 ? -3.824 15.239 -5.178 1.00 95.75 95 LEU A CA 1
ATOM 794 C C . LEU A 1 95 ? -3.334 16.593 -5.706 1.00 95.75 95 LEU A C 1
ATOM 796 O O . LEU A 1 95 ? -2.771 16.637 -6.799 1.00 95.75 95 LEU A O 1
ATOM 800 N N . ILE A 1 96 ? -3.458 17.661 -4.913 1.00 96.44 96 ILE A N 1
ATOM 801 C CA . ILE A 1 96 ? -2.947 18.996 -5.255 1.00 96.44 96 ILE A CA 1
ATOM 802 C C . ILE A 1 96 ? -1.432 18.945 -5.475 1.00 96.44 96 ILE A C 1
ATOM 804 O O . ILE A 1 96 ? -0.958 19.388 -6.519 1.00 96.44 96 ILE A O 1
ATOM 808 N N . TYR A 1 97 ? -0.661 18.350 -4.557 1.00 95.44 97 TYR A N 1
ATOM 809 C CA . TYR A 1 97 ? 0.789 18.223 -4.734 1.00 95.44 97 TYR A CA 1
ATOM 810 C C . TYR A 1 97 ? 1.162 17.429 -5.995 1.00 95.44 97 TYR A C 1
ATOM 812 O O . TYR A 1 97 ? 2.085 17.814 -6.713 1.00 95.44 97 TYR A O 1
ATOM 820 N N . LYS A 1 98 ? 0.459 16.330 -6.306 1.00 93.94 98 LYS A N 1
ATOM 821 C CA . LYS A 1 98 ? 0.744 15.527 -7.510 1.00 93.94 98 LYS A CA 1
ATOM 822 C C . LYS A 1 98 ? 0.348 16.255 -8.790 1.00 93.94 98 LYS A C 1
ATOM 824 O O . LYS A 1 98 ? 1.091 16.164 -9.766 1.00 93.94 98 LYS A O 1
ATOM 829 N N . TYR A 1 99 ? -0.759 16.993 -8.769 1.00 95.12 99 TYR A N 1
ATOM 830 C CA . TYR A 1 99 ? -1.191 17.842 -9.875 1.00 95.12 99 TYR A CA 1
ATOM 831 C C . TYR A 1 99 ? -0.170 18.948 -10.159 1.00 95.12 99 TYR A C 1
ATOM 833 O O . TYR A 1 99 ? 0.311 19.054 -11.282 1.00 95.12 99 TYR A O 1
ATOM 841 N N . LEU A 1 100 ? 0.254 19.695 -9.132 1.00 95.50 100 LEU A N 1
ATOM 842 C CA . LEU A 1 100 ? 1.239 20.776 -9.272 1.00 95.50 100 LEU A CA 1
ATOM 843 C C . LEU A 1 100 ? 2.607 20.290 -9.774 1.00 95.50 100 LEU A C 1
ATOM 845 O O . LEU A 1 100 ? 3.321 21.042 -10.428 1.00 95.50 100 LEU A O 1
ATOM 849 N N . ARG A 1 101 ? 2.977 19.034 -9.496 1.00 91.38 101 ARG A N 1
ATOM 850 C CA . ARG A 1 101 ? 4.208 18.414 -10.018 1.00 91.38 101 ARG A CA 1
ATOM 851 C C . ARG A 1 101 ? 4.043 17.747 -11.390 1.00 91.38 101 ARG A C 1
ATOM 853 O O . ARG A 1 101 ? 5.003 17.156 -11.873 1.00 91.38 101 ARG A O 1
ATOM 860 N N . GLY A 1 102 ? 2.848 17.752 -11.982 1.00 90.06 102 GLY A N 1
ATOM 861 C CA . GLY A 1 102 ? 2.589 17.077 -13.258 1.00 90.06 102 GLY A CA 1
ATOM 862 C C . GLY A 1 102 ? 2.666 15.545 -13.194 1.00 90.06 102 GLY A C 1
ATOM 863 O O . GLY A 1 102 ? 2.838 14.894 -14.216 1.00 90.06 102 GLY A O 1
ATOM 864 N N . VAL A 1 103 ? 2.535 14.943 -12.006 1.00 89.25 103 VAL A N 1
ATOM 865 C CA . VAL A 1 103 ? 2.607 13.483 -11.793 1.00 89.25 103 VAL A CA 1
ATOM 866 C C . VAL A 1 103 ? 1.312 12.947 -11.187 1.00 89.25 103 VAL A C 1
ATOM 868 O O . VAL A 1 103 ? 1.333 12.122 -10.273 1.00 89.25 103 VAL A O 1
ATOM 871 N N . ILE A 1 104 ? 0.164 13.427 -11.677 1.00 90.25 104 ILE A N 1
ATOM 872 C CA . ILE A 1 104 ? -1.162 13.129 -11.109 1.00 90.25 104 ILE A CA 1
ATOM 873 C C . ILE A 1 104 ? -1.451 11.628 -11.000 1.00 90.25 104 ILE A C 1
ATOM 875 O O . ILE A 1 104 ? -2.037 11.202 -10.014 1.00 90.25 104 ILE A O 1
ATOM 879 N N . VAL A 1 105 ? -0.949 10.806 -11.927 1.00 87.38 105 VAL A N 1
ATOM 880 C CA . VAL A 1 105 ? -1.108 9.338 -11.899 1.00 87.38 105 VAL A CA 1
ATOM 881 C C . VAL A 1 105 ? -0.481 8.712 -10.642 1.00 87.38 105 VAL A C 1
ATOM 883 O O . VAL A 1 105 ? -0.935 7.677 -10.162 1.00 87.38 105 VAL A O 1
ATOM 886 N N . SER A 1 106 ? 0.489 9.382 -10.010 1.00 88.00 106 SER A N 1
ATOM 887 C CA . SER A 1 106 ? 1.045 8.960 -8.713 1.00 88.00 106 SER A CA 1
ATOM 888 C C . SER A 1 106 ? 0.039 9.055 -7.557 1.00 88.00 106 SER A C 1
ATOM 890 O O . SER A 1 106 ? 0.342 8.631 -6.440 1.00 88.00 106 SER A O 1
ATOM 892 N N . ILE A 1 107 ? -1.169 9.581 -7.787 1.00 90.69 107 ILE A N 1
ATOM 893 C CA . ILE A 1 107 ? -2.254 9.507 -6.809 1.00 90.69 107 ILE A CA 1
ATOM 894 C C . ILE A 1 107 ? -2.682 8.062 -6.535 1.00 90.69 107 ILE A C 1
ATOM 896 O O . ILE A 1 107 ? -3.142 7.784 -5.439 1.00 90.69 107 ILE A O 1
ATOM 900 N N . PHE A 1 108 ? -2.447 7.124 -7.457 1.00 87.38 108 PHE A N 1
ATOM 901 C CA . PHE A 1 108 ? -2.753 5.703 -7.255 1.00 87.38 108 PHE A CA 1
ATOM 902 C C . PHE A 1 108 ? -1.728 4.955 -6.391 1.00 87.38 108 PHE A C 1
ATOM 904 O O . PHE A 1 108 ? -1.819 3.740 -6.226 1.00 87.38 108 PHE A O 1
ATOM 911 N N . MET A 1 109 ? -0.745 5.658 -5.816 1.00 88.06 109 MET A N 1
ATOM 912 C CA . MET A 1 109 ? 0.143 5.039 -4.838 1.00 88.06 109 MET A CA 1
ATOM 913 C C . MET A 1 109 ? -0.655 4.487 -3.638 1.00 88.06 109 MET A C 1
ATOM 915 O O . MET A 1 109 ? -1.597 5.141 -3.175 1.00 88.06 109 MET A O 1
ATOM 919 N N . PRO A 1 110 ? -0.250 3.330 -3.076 1.00 86.38 110 PRO A N 1
ATOM 920 C CA . PRO A 1 110 ? -1.030 2.619 -2.063 1.00 86.38 110 PRO A CA 1
ATOM 921 C C . PRO A 1 110 ? -1.477 3.471 -0.869 1.00 86.38 110 PRO A C 1
ATOM 923 O O . PRO A 1 110 ? -2.623 3.368 -0.446 1.00 86.38 110 PRO A O 1
ATOM 926 N N . CYS A 1 111 ? -0.625 4.357 -0.342 1.00 88.44 111 CYS A N 1
ATOM 927 C CA . CYS A 1 111 ? -0.969 5.184 0.821 1.00 88.44 111 CYS A CA 1
ATOM 928 C C . CYS A 1 111 ? -2.132 6.162 0.562 1.00 88.44 111 CYS A C 1
ATOM 930 O O . CYS A 1 111 ? -2.931 6.410 1.468 1.00 88.44 111 CYS A O 1
ATOM 932 N N . HIS A 1 112 ? -2.277 6.672 -0.665 1.00 91.75 112 HIS A N 1
ATOM 933 C CA . HIS A 1 112 ? -3.383 7.550 -1.054 1.00 91.75 112 HIS A CA 1
ATOM 934 C C . HIS A 1 112 ? -4.674 6.757 -1.287 1.00 91.75 112 HIS A C 1
ATOM 936 O O . HIS A 1 112 ? -5.740 7.172 -0.834 1.00 91.75 112 HIS A O 1
ATOM 942 N N . CYS A 1 113 ? -4.584 5.588 -1.931 1.00 90.19 113 CYS A N 1
ATOM 943 C CA . CYS A 1 113 ? -5.721 4.674 -2.057 1.00 90.19 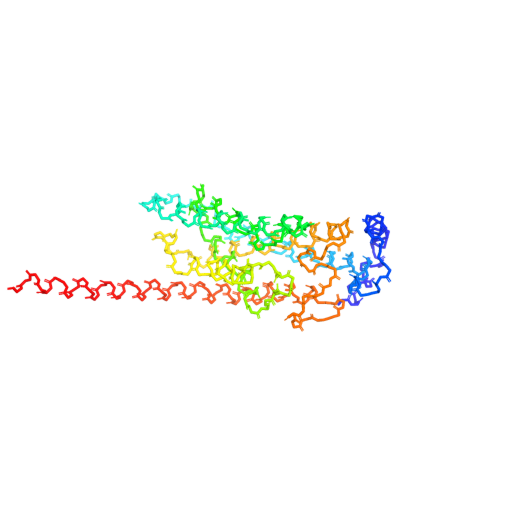113 CYS A CA 1
ATOM 944 C C . CYS A 1 113 ? -6.237 4.258 -0.675 1.00 90.19 113 CYS A C 1
ATOM 946 O O . CYS A 1 113 ? -7.443 4.250 -0.440 1.00 90.19 113 CYS A O 1
ATOM 948 N N . VAL A 1 114 ? -5.331 3.998 0.271 1.00 90.19 114 VAL A N 1
ATOM 949 C CA . VAL A 1 114 ? -5.686 3.698 1.660 1.00 90.19 114 VAL A CA 1
ATOM 950 C C . VAL A 1 114 ? -6.440 4.858 2.313 1.00 90.19 114 VAL A C 1
ATOM 952 O O . VAL A 1 114 ? -7.425 4.587 2.987 1.00 90.19 114 VAL A O 1
ATOM 955 N N . LEU A 1 115 ? -6.075 6.128 2.089 1.00 93.50 115 LEU A N 1
ATOM 956 C CA . LEU A 1 115 ? -6.852 7.263 2.622 1.00 93.50 115 LEU A CA 1
ATOM 957 C C . LEU A 1 115 ? -8.308 7.253 2.140 1.00 93.50 115 LEU A C 1
ATOM 959 O O . LEU A 1 115 ? -9.217 7.491 2.937 1.00 93.50 115 LEU A O 1
ATOM 963 N N . LEU A 1 116 ? -8.536 6.958 0.856 1.00 93.31 116 LEU A N 1
ATOM 964 C CA . LEU A 1 116 ? -9.886 6.842 0.300 1.00 93.31 116 LEU A CA 1
ATOM 965 C C . LEU A 1 116 ? -10.645 5.656 0.894 1.00 93.31 116 LEU A C 1
ATOM 967 O O . LEU A 1 116 ? -11.812 5.781 1.250 1.00 93.31 116 LEU A O 1
ATOM 971 N N . VAL A 1 117 ? -9.998 4.501 1.043 1.00 90.88 117 VAL A N 1
ATOM 972 C CA . VAL A 1 117 ? -10.665 3.343 1.650 1.00 90.88 117 VAL A CA 1
ATOM 973 C C . VAL A 1 117 ? -10.969 3.604 3.129 1.00 90.88 117 VAL A C 1
ATOM 975 O O . VAL A 1 117 ? -12.069 3.302 3.589 1.00 90.88 117 VAL A O 1
ATOM 978 N N . GLN A 1 118 ? -10.048 4.230 3.866 1.00 91.00 118 GLN A N 1
ATOM 979 C CA . GLN A 1 118 ? -10.262 4.635 5.255 1.00 91.00 118 GLN A CA 1
ATOM 980 C C . GLN A 1 118 ? -11.444 5.605 5.374 1.00 91.00 118 GLN A C 1
ATOM 982 O O . GLN A 1 118 ? -12.289 5.415 6.246 1.00 91.00 118 GLN A O 1
ATOM 987 N N . SER A 1 119 ? -11.558 6.606 4.493 1.00 92.88 119 SER A N 1
ATOM 988 C CA . SER A 1 119 ? -12.699 7.531 4.512 1.00 92.88 119 SER A CA 1
ATOM 989 C C . SER A 1 119 ? -14.021 6.825 4.194 1.00 92.88 119 SER A C 1
ATOM 991 O O . SER A 1 119 ? -15.003 7.040 4.903 1.00 92.88 119 SER A O 1
ATOM 993 N N . I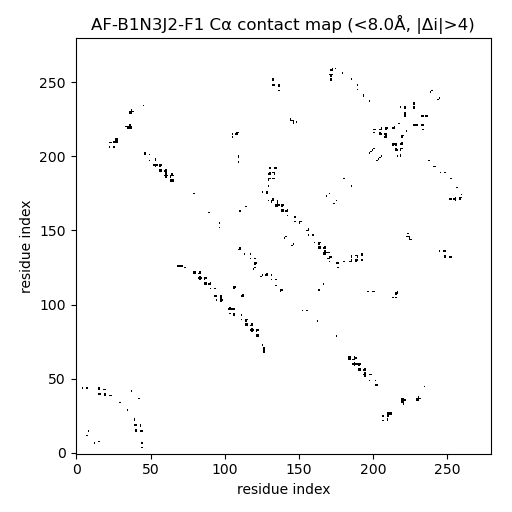LE A 1 120 ? -14.044 5.925 3.205 1.00 92.00 120 ILE A N 1
ATOM 994 C CA . ILE A 1 120 ? -15.231 5.131 2.852 1.00 92.00 120 ILE A CA 1
ATOM 995 C C . ILE A 1 120 ? -15.687 4.274 4.038 1.00 92.00 120 ILE A C 1
ATOM 997 O O . ILE A 1 120 ? -16.872 4.263 4.375 1.00 92.00 120 ILE A O 1
ATOM 1001 N N . VAL A 1 121 ? -14.756 3.585 4.701 1.00 89.00 121 VAL A N 1
ATOM 1002 C CA . VAL A 1 121 ? -15.055 2.771 5.888 1.00 89.00 121 VAL A CA 1
ATOM 1003 C C . VAL A 1 121 ? -15.608 3.638 7.020 1.00 89.00 121 VAL A C 1
ATOM 1005 O O . VAL A 1 121 ? -16.602 3.270 7.641 1.00 89.00 121 VAL A O 1
ATOM 1008 N N . LEU A 1 122 ? -15.018 4.810 7.264 1.00 88.88 122 LEU A N 1
ATOM 1009 C CA . LEU A 1 122 ? -15.450 5.713 8.333 1.00 88.88 122 LEU A CA 1
ATOM 1010 C C . LEU A 1 122 ? -16.834 6.330 8.075 1.00 88.88 122 LEU A C 1
ATOM 1012 O O . LEU A 1 122 ? -17.625 6.436 9.011 1.00 88.88 122 LEU A O 1
ATOM 1016 N N . PHE A 1 123 ? -17.151 6.709 6.834 1.00 89.31 123 PHE A N 1
ATOM 1017 C CA . PHE A 1 123 ? -18.437 7.331 6.499 1.00 89.31 123 PHE A CA 1
ATOM 1018 C C . PHE A 1 123 ? -19.574 6.326 6.311 1.00 89.31 123 PHE A C 1
ATOM 1020 O O . PHE A 1 123 ? -20.695 6.576 6.760 1.00 89.31 123 PHE A O 1
ATOM 1027 N N . PHE A 1 124 ? -19.302 5.211 5.632 1.00 86.56 124 PHE A N 1
ATOM 1028 C CA . PHE A 1 124 ? -20.351 4.338 5.101 1.00 86.56 124 PHE A CA 1
ATOM 1029 C C . PHE A 1 124 ? -20.367 2.949 5.733 1.00 86.56 124 PHE A C 1
ATOM 1031 O O . PHE A 1 124 ? -21.435 2.349 5.835 1.00 86.56 124 PHE A O 1
ATOM 1038 N N . TYR A 1 125 ? -19.218 2.447 6.193 1.00 85.25 125 TYR A N 1
ATOM 1039 C CA . TYR A 1 125 ? -19.092 1.069 6.669 1.00 85.25 125 TYR A CA 1
ATOM 1040 C C . TYR A 1 125 ? -18.425 0.956 8.048 1.00 85.25 125 TYR A C 1
ATOM 1042 O O . TYR A 1 125 ? -17.403 0.276 8.192 1.00 85.25 125 TYR A O 1
ATOM 1050 N N . PRO A 1 126 ? -19.000 1.568 9.102 1.00 77.75 126 PRO A N 1
ATOM 1051 C CA . PRO A 1 126 ? -18.412 1.556 10.440 1.00 77.75 126 PRO A CA 1
ATOM 1052 C C . PRO A 1 126 ? -18.230 0.143 11.025 1.00 77.75 126 PRO A C 1
ATOM 1054 O O . PRO A 1 126 ? -17.391 -0.051 11.902 1.00 77.75 126 PRO A O 1
ATOM 1057 N N . GLN A 1 127 ? -18.957 -0.863 10.528 1.00 75.12 127 GLN A N 1
ATOM 1058 C CA . GLN A 1 127 ? -18.784 -2.275 10.889 1.00 75.12 127 GLN A CA 1
ATOM 1059 C C . GLN A 1 127 ? -17.473 -2.896 10.371 1.00 75.12 127 GLN A C 1
ATOM 1061 O O . GLN A 1 127 ? -17.027 -3.920 10.889 1.00 75.12 127 GLN A O 1
ATOM 1066 N N . HIS A 1 128 ? -16.846 -2.283 9.364 1.00 81.12 128 HIS A N 1
ATOM 1067 C CA . HIS A 1 128 ? -15.591 -2.729 8.753 1.00 81.12 128 HIS A CA 1
ATOM 1068 C C . HIS A 1 128 ? -14.386 -1.907 9.228 1.00 81.12 128 HIS A C 1
ATOM 1070 O O . HIS A 1 128 ? -13.295 -2.026 8.688 1.00 81.12 128 HIS A O 1
ATOM 1076 N N . THR A 1 129 ? -14.537 -1.116 10.286 1.00 80.06 129 THR A N 1
ATOM 1077 C CA . THR A 1 129 ? -13.443 -0.369 10.927 1.00 80.06 129 THR A CA 1
ATOM 1078 C C . THR A 1 129 ? -12.275 -1.227 11.437 1.00 80.06 129 THR A C 1
ATOM 1080 O O . THR A 1 129 ? -11.164 -0.696 11.465 1.00 80.06 129 THR A O 1
ATOM 1083 N N . PRO A 1 130 ? -12.402 -2.543 11.730 1.00 78.62 130 PRO A N 1
ATOM 1084 C CA . PRO A 1 130 ? -11.222 -3.381 11.942 1.00 78.62 130 PRO A CA 1
ATOM 1085 C C . PRO A 1 130 ? -10.281 -3.446 10.722 1.00 78.62 130 PRO A C 1
ATOM 1087 O O . PRO A 1 130 ? -9.082 -3.661 10.882 1.00 78.62 130 PRO A O 1
ATOM 1090 N N . PHE A 1 131 ? -10.779 -3.182 9.509 1.00 81.19 131 PHE A N 1
ATOM 1091 C CA . PHE A 1 131 ? -9.946 -3.041 8.310 1.00 81.19 131 PHE A CA 1
ATOM 1092 C C . PHE A 1 131 ? -8.940 -1.886 8.419 1.00 81.19 131 PHE A C 1
ATOM 1094 O O . PHE A 1 131 ? -7.851 -1.950 7.853 1.00 81.19 131 PHE A O 1
ATOM 1101 N N . LEU A 1 132 ? -9.245 -0.857 9.217 1.00 82.12 132 LEU A N 1
ATOM 1102 C CA . LEU A 1 132 ? -8.349 0.281 9.427 1.00 82.12 132 LEU A CA 1
ATOM 1103 C C . LEU A 1 132 ? -7.025 -0.134 10.091 1.00 82.12 132 LEU A C 1
ATOM 1105 O O . LEU A 1 132 ? -6.005 0.512 9.859 1.00 82.12 132 LEU A O 1
ATOM 1109 N N . TYR A 1 133 ? -7.011 -1.229 10.862 1.00 76.00 133 TYR A N 1
ATOM 1110 C CA . TYR A 1 133 ? -5.789 -1.772 11.465 1.00 76.00 133 TYR A CA 1
ATOM 1111 C C . TYR A 1 133 ? -4.857 -2.356 10.406 1.00 76.00 133 TYR A C 1
ATOM 1113 O O . TYR A 1 133 ? -3.656 -2.089 10.435 1.00 76.00 133 TYR A O 1
ATOM 1121 N N . TYR A 1 134 ? -5.396 -3.075 9.418 1.00 77.81 134 TYR A N 1
ATOM 1122 C CA . TYR A 1 134 ? -4.598 -3.479 8.263 1.00 77.81 134 TYR A CA 1
ATOM 1123 C C . TYR A 1 134 ? -4.043 -2.246 7.541 1.00 77.81 134 TYR A C 1
ATOM 1125 O O . TYR A 1 134 ? -2.837 -2.143 7.308 1.00 77.81 134 TYR A O 1
ATOM 1133 N N . CYS A 1 135 ? -4.913 -1.269 7.266 1.00 79.81 135 CYS A N 1
ATOM 1134 C CA . CYS A 1 135 ? -4.535 -0.034 6.592 1.00 79.81 135 CYS A CA 1
ATOM 1135 C C . CYS A 1 135 ? -3.409 0.730 7.298 1.00 79.81 135 CYS A C 1
ATOM 1137 O O . CYS A 1 135 ? -2.721 1.482 6.621 1.00 79.81 135 CYS A O 1
ATOM 1139 N N . SER A 1 136 ? -3.199 0.549 8.608 1.00 78.69 136 SER A N 1
ATOM 1140 C CA . SER A 1 136 ? -2.099 1.182 9.357 1.00 78.69 136 SER A CA 1
ATOM 1141 C C . SER A 1 136 ? -0.732 0.516 9.175 1.00 78.69 136 SER A C 1
ATOM 1143 O O . SER A 1 136 ? 0.293 1.170 9.376 1.00 78.69 136 SER A O 1
ATOM 1145 N N . CYS A 1 137 ? -0.688 -0.745 8.731 1.00 78.62 137 CYS A N 1
ATOM 1146 C CA . CYS A 1 137 ? 0.570 -1.459 8.499 1.00 78.62 137 CYS A CA 1
ATOM 1147 C C . CYS A 1 137 ? 1.360 -0.838 7.336 1.00 78.62 137 CYS A C 1
ATOM 1149 O O . CYS A 1 137 ? 2.573 -0.675 7.429 1.00 78.62 137 CYS A O 1
ATOM 1151 N N . LEU A 1 138 ? 0.678 -0.428 6.259 1.00 80.50 138 LEU A N 1
ATOM 1152 C CA . LEU A 1 138 ? 1.315 0.189 5.088 1.00 80.50 138 LEU A CA 1
ATOM 1153 C C . LEU A 1 138 ? 1.975 1.554 5.407 1.00 80.50 138 LEU A C 1
ATOM 1155 O O . LEU A 1 138 ? 3.153 1.730 5.088 1.00 80.50 138 LEU A O 1
ATOM 1159 N N . PRO A 1 139 ? 1.296 2.508 6.078 1.00 84.19 139 PRO A N 1
ATOM 1160 C CA . PRO A 1 139 ? 1.907 3.743 6.549 1.00 84.19 139 PRO A CA 1
ATOM 1161 C C . PRO A 1 139 ? 3.100 3.534 7.474 1.00 84.19 139 PRO A C 1
ATOM 1163 O O . PRO A 1 139 ? 4.052 4.302 7.396 1.00 84.19 139 PRO A O 1
ATOM 1166 N N . ALA A 1 140 ? 3.089 2.500 8.318 1.00 84.81 140 ALA A N 1
ATOM 1167 C CA . ALA A 1 140 ? 4.229 2.217 9.180 1.00 84.81 140 ALA A CA 1
ATOM 1168 C C . ALA A 1 140 ? 5.495 1.885 8.381 1.00 84.81 140 ALA A C 1
ATOM 1170 O O . ALA A 1 140 ? 6.561 2.420 8.676 1.00 84.81 140 ALA A O 1
ATOM 1171 N N . VAL A 1 141 ? 5.376 1.082 7.318 1.00 83.88 141 VAL A N 1
ATOM 1172 C CA . VAL A 1 141 ? 6.504 0.808 6.412 1.00 83.88 141 VAL A CA 1
ATOM 1173 C C . VAL A 1 141 ? 7.015 2.103 5.776 1.00 83.88 141 VAL A C 1
ATOM 1175 O O . VAL A 1 141 ? 8.222 2.322 5.714 1.00 83.88 141 VAL A O 1
ATOM 1178 N N . ALA A 1 142 ? 6.109 2.994 5.369 1.00 87.00 142 ALA A N 1
ATOM 1179 C CA . ALA A 1 142 ? 6.453 4.294 4.795 1.00 87.00 142 ALA A CA 1
ATOM 1180 C C . ALA A 1 142 ? 7.073 5.279 5.812 1.00 87.00 142 ALA A C 1
ATOM 1182 O O . ALA A 1 142 ? 7.787 6.201 5.414 1.00 87.00 142 ALA A O 1
ATOM 1183 N N . LEU A 1 143 ? 6.822 5.104 7.112 1.00 89.94 143 LEU A N 1
ATOM 1184 C CA . LEU A 1 143 ? 7.480 5.861 8.182 1.00 89.94 143 LEU A CA 1
ATOM 1185 C C . LEU A 1 143 ? 8.876 5.309 8.499 1.00 89.94 143 LEU A C 1
ATOM 1187 O O . LEU A 1 143 ? 9.786 6.096 8.746 1.00 89.94 143 LEU A O 1
ATOM 1191 N N . ILE A 1 144 ? 9.055 3.983 8.464 1.00 88.12 144 ILE A N 1
ATOM 1192 C CA . ILE A 1 144 ? 10.350 3.319 8.702 1.00 88.12 144 ILE A CA 1
ATOM 1193 C C . ILE A 1 144 ? 11.304 3.548 7.520 1.00 88.12 144 ILE A C 1
ATOM 1195 O O . ILE A 1 144 ? 12.481 3.843 7.719 1.00 88.12 144 ILE A O 1
ATOM 1199 N N . PHE A 1 145 ? 10.793 3.456 6.289 1.00 88.19 145 PHE A N 1
ATOM 1200 C CA . PHE A 1 145 ? 11.556 3.649 5.054 1.00 88.19 145 PHE A CA 1
ATOM 1201 C C . PHE A 1 145 ? 10.970 4.807 4.229 1.00 88.19 145 PHE A C 1
ATOM 1203 O O . PHE A 1 145 ? 10.353 4.584 3.184 1.00 88.19 145 PHE A O 1
ATOM 1210 N N . PRO A 1 146 ? 11.127 6.064 4.679 1.00 90.31 146 PRO A N 1
ATOM 1211 C CA . PRO A 1 146 ? 10.491 7.199 4.029 1.00 90.31 146 PRO A CA 1
ATOM 1212 C C . PRO A 1 146 ? 11.137 7.508 2.679 1.00 90.31 146 PRO A C 1
ATOM 1214 O O . PRO A 1 146 ? 12.356 7.662 2.592 1.00 90.31 146 PRO A O 1
ATOM 1217 N N . ASP A 1 147 ? 10.332 7.654 1.625 1.00 86.62 147 ASP A N 1
ATOM 1218 C CA . ASP A 1 147 ? 10.785 8.215 0.346 1.00 86.62 147 ASP A CA 1
ATOM 1219 C C . ASP A 1 147 ? 10.227 9.624 0.155 1.00 86.62 147 ASP A C 1
ATOM 1221 O O . ASP A 1 147 ? 9.170 9.848 -0.432 1.00 86.62 147 ASP A O 1
ATOM 1225 N N . THR A 1 148 ? 10.960 10.599 0.682 1.00 88.88 148 THR A N 1
ATOM 1226 C CA . THR A 1 148 ? 10.592 12.018 0.611 1.00 88.88 148 THR A CA 1
ATOM 1227 C C . THR A 1 148 ? 11.482 12.807 -0.345 1.00 88.88 148 THR A C 1
ATOM 1229 O O . THR A 1 148 ? 11.360 14.031 -0.426 1.00 88.88 148 THR A O 1
ATOM 1232 N N . LYS A 1 149 ? 12.363 12.140 -1.109 1.00 86.25 149 LYS A N 1
ATOM 1233 C CA . LYS A 1 149 ? 13.301 12.814 -2.026 1.00 86.25 149 LYS A CA 1
ATOM 1234 C C . LYS A 1 149 ? 12.566 13.583 -3.125 1.00 86.25 149 LYS A C 1
ATOM 1236 O O . LYS A 1 149 ? 12.990 14.670 -3.500 1.00 86.25 149 LYS A O 1
ATOM 1241 N N . LYS A 1 150 ? 11.447 13.031 -3.601 1.00 83.56 150 LYS A N 1
ATOM 1242 C CA . LYS A 1 150 ? 10.605 13.628 -4.649 1.00 83.56 150 LYS A CA 1
ATOM 1243 C C . LYS A 1 150 ? 9.750 14.793 -4.138 1.00 83.56 150 LYS A C 1
ATOM 1245 O O . LYS A 1 150 ? 9.224 15.556 -4.946 1.00 83.56 150 LYS A O 1
ATOM 1250 N N . ASN A 1 151 ? 9.602 14.937 -2.820 1.00 88.38 151 ASN A N 1
ATOM 1251 C CA . ASN A 1 151 ? 8.741 15.944 -2.213 1.00 88.38 151 ASN A CA 1
ATOM 1252 C C . ASN A 1 151 ? 9.469 17.292 -2.189 1.00 88.38 151 ASN A C 1
ATOM 1254 O O . ASN A 1 151 ? 10.251 17.561 -1.279 1.00 88.38 151 ASN A O 1
ATOM 1258 N N . ILE A 1 152 ? 9.254 18.104 -3.219 1.00 91.56 152 ILE A N 1
ATOM 1259 C CA . ILE A 1 152 ? 9.976 19.364 -3.448 1.00 91.56 152 ILE A CA 1
ATOM 1260 C C . ILE A 1 152 ? 9.124 20.597 -3.145 1.00 91.56 152 ILE A C 1
ATOM 1262 O O . ILE A 1 152 ? 9.671 21.680 -2.958 1.00 91.56 152 ILE A O 1
ATOM 1266 N N . LEU A 1 153 ? 7.797 20.446 -3.099 1.00 94.31 153 LEU A N 1
ATOM 1267 C CA . LEU A 1 153 ? 6.891 21.567 -2.879 1.00 94.31 153 LEU A CA 1
ATOM 1268 C C . LEU A 1 153 ? 6.870 21.983 -1.406 1.00 94.31 153 LEU A C 1
ATOM 1270 O O . LEU A 1 153 ? 7.146 21.188 -0.500 1.00 94.31 153 LEU A O 1
ATOM 1274 N N . PHE A 1 154 ? 6.505 23.245 -1.168 1.00 94.38 154 PHE A N 1
ATOM 1275 C CA . PHE A 1 154 ? 6.371 23.774 0.182 1.00 94.38 154 PHE A CA 1
ATOM 1276 C C . PHE A 1 154 ? 5.416 22.904 1.008 1.00 94.38 154 PHE A C 1
ATOM 1278 O O . PHE A 1 154 ? 4.315 22.557 0.575 1.00 94.38 154 PHE A O 1
ATOM 1285 N N . PHE A 1 155 ? 5.867 22.541 2.208 1.00 95.50 155 PHE A N 1
ATOM 1286 C CA . PHE A 1 155 ? 5.129 21.722 3.168 1.00 95.50 155 PHE A CA 1
ATOM 1287 C C . PHE A 1 155 ? 4.805 20.277 2.723 1.00 95.50 155 PHE A C 1
ATOM 1289 O O . PHE A 1 155 ? 4.238 19.518 3.504 1.00 95.50 155 PHE A O 1
ATOM 1296 N N . GLU A 1 156 ? 5.250 19.824 1.544 1.00 94.19 156 GLU A N 1
ATOM 1297 C CA . GLU A 1 156 ? 4.967 18.465 1.055 1.00 94.19 156 GLU A CA 1
ATOM 1298 C C . GLU A 1 156 ? 5.661 17.384 1.906 1.00 94.19 156 GLU A C 1
ATOM 1300 O O . GLU A 1 156 ? 5.071 16.347 2.215 1.00 94.19 156 GLU A O 1
ATOM 1305 N N . LYS A 1 157 ? 6.907 17.629 2.340 1.00 94.50 157 LYS A N 1
ATOM 1306 C CA . LYS A 1 157 ? 7.640 16.720 3.243 1.00 94.50 157 LYS A CA 1
ATOM 1307 C C . LYS A 1 157 ? 6.996 16.634 4.636 1.00 94.50 157 LYS A C 1
ATOM 1309 O O . LYS A 1 157 ? 6.711 15.516 5.057 1.00 94.50 157 LYS A O 1
ATOM 1314 N N . PRO A 1 158 ? 6.723 17.744 5.352 1.00 95.88 158 PRO A N 1
ATOM 1315 C CA . PRO A 1 158 ? 5.951 17.683 6.592 1.00 95.88 158 PRO A CA 1
ATOM 1316 C C . PRO A 1 158 ? 4.595 16.996 6.420 1.00 95.88 158 PRO A C 1
ATOM 1318 O O . PRO A 1 158 ? 4.266 16.109 7.205 1.00 95.88 158 PRO A O 1
ATOM 1321 N N . MET A 1 159 ? 3.842 17.338 5.367 1.00 95.50 159 MET A N 1
ATOM 1322 C CA . MET A 1 159 ? 2.531 16.740 5.109 1.00 95.50 159 MET A CA 1
ATOM 1323 C C . MET A 1 159 ? 2.622 15.223 4.918 1.00 95.50 159 MET A C 1
ATOM 1325 O O . MET A 1 159 ? 1.773 14.499 5.429 1.00 95.50 159 MET A O 1
ATOM 1329 N N . TYR A 1 160 ? 3.673 14.727 4.254 1.00 94.25 160 TYR A N 1
ATOM 1330 C CA . TYR A 1 160 ? 3.944 13.292 4.166 1.00 94.25 160 TYR A CA 1
ATOM 1331 C C . TYR A 1 160 ? 4.006 12.649 5.558 1.00 94.25 160 TYR A C 1
ATOM 1333 O O . TYR A 1 160 ? 3.280 11.690 5.813 1.00 94.25 160 TYR A O 1
ATOM 1341 N N . PHE A 1 161 ? 4.811 13.179 6.482 1.00 95.94 161 PHE A N 1
ATOM 1342 C CA . PHE A 1 161 ? 4.941 12.586 7.817 1.00 95.94 161 PHE A CA 1
ATOM 1343 C C . PHE A 1 161 ? 3.664 12.725 8.648 1.00 95.94 161 PHE A C 1
ATOM 1345 O O . PHE A 1 161 ? 3.271 11.762 9.306 1.00 95.94 161 PHE A O 1
ATOM 1352 N N . ILE A 1 162 ? 2.988 13.877 8.583 1.00 96.25 162 ILE A N 1
ATOM 1353 C CA . ILE A 1 162 ? 1.721 14.113 9.291 1.00 96.25 162 ILE A CA 1
ATOM 1354 C C . ILE A 1 162 ? 0.666 13.109 8.824 1.00 96.25 162 ILE A C 1
ATOM 1356 O O . ILE A 1 162 ? 0.064 12.426 9.651 1.00 96.25 162 ILE A O 1
ATOM 1360 N N . GLN A 1 163 ? 0.488 12.968 7.510 1.00 95.12 163 GLN A N 1
ATOM 1361 C CA . GLN A 1 163 ? -0.460 12.024 6.932 1.00 95.12 163 GLN A CA 1
ATOM 1362 C C . GLN A 1 163 ? -0.151 10.587 7.363 1.00 95.12 163 GLN A C 1
ATOM 1364 O O . GLN A 1 163 ? -1.034 9.905 7.875 1.00 95.12 163 GLN A O 1
ATOM 1369 N N . HIS A 1 164 ? 1.081 10.108 7.166 1.00 94.38 164 HIS A N 1
ATOM 1370 C CA . HIS A 1 164 ? 1.405 8.707 7.450 1.00 94.38 164 HIS A CA 1
ATOM 1371 C C . HIS A 1 164 ? 1.324 8.403 8.952 1.00 94.38 164 HIS A C 1
ATOM 1373 O O . HIS A 1 164 ? 0.842 7.338 9.335 1.00 94.38 164 HIS A O 1
ATOM 1379 N N . THR A 1 165 ? 1.695 9.361 9.807 1.00 94.19 165 THR A N 1
ATOM 1380 C CA . THR A 1 165 ? 1.509 9.257 11.263 1.00 94.19 165 THR A CA 1
ATOM 1381 C C . THR A 1 165 ? 0.031 9.199 11.627 1.00 94.19 165 THR A C 1
ATOM 1383 O O . THR A 1 165 ? -0.370 8.353 12.423 1.00 94.19 165 THR A O 1
ATOM 1386 N N . PHE A 1 166 ? -0.803 10.045 11.017 1.00 93.38 166 PHE A N 1
ATOM 1387 C CA . PHE A 1 166 ? -2.248 10.016 11.222 1.00 93.38 166 PHE A CA 1
ATOM 1388 C C . PHE A 1 166 ? -2.847 8.66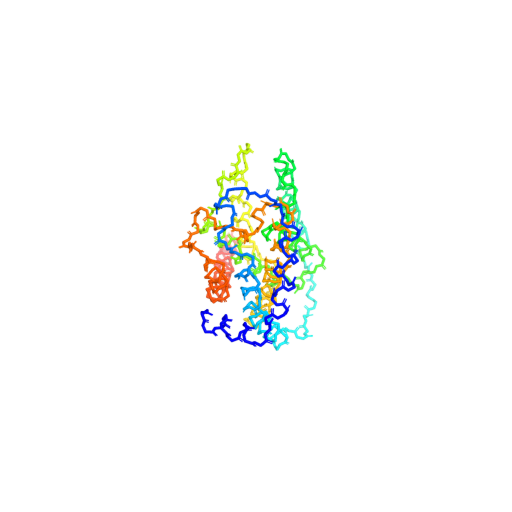5 10.818 1.00 93.38 166 PHE A C 1
ATOM 1390 O O . PHE A 1 166 ? -3.548 8.052 11.619 1.00 93.38 166 PHE A O 1
ATOM 1397 N N . GLN A 1 167 ? -2.528 8.159 9.622 1.00 91.31 167 GLN A N 1
ATOM 1398 C CA . GLN A 1 167 ? -3.025 6.862 9.152 1.00 91.31 167 GLN A CA 1
ATOM 1399 C C . GLN A 1 167 ? -2.573 5.705 10.054 1.00 91.31 167 GLN A C 1
ATOM 1401 O O . GLN A 1 167 ? -3.344 4.771 10.273 1.00 91.31 167 GLN A O 1
ATOM 1406 N N . PHE A 1 168 ? -1.346 5.773 10.581 1.00 89.06 168 PHE A N 1
ATOM 1407 C CA . PHE A 1 168 ? -0.811 4.788 11.516 1.00 89.06 168 PHE A CA 1
ATOM 1408 C C . PHE A 1 168 ? -1.521 4.823 12.879 1.00 89.06 168 PHE A C 1
ATOM 1410 O O . PHE A 1 168 ? -1.940 3.787 13.390 1.00 89.06 168 PHE A O 1
ATOM 1417 N N . LEU A 1 169 ? -1.687 6.012 13.464 1.00 88.00 169 LEU A N 1
ATOM 1418 C CA . LEU A 1 169 ? -2.274 6.177 14.797 1.00 88.00 169 LEU A CA 1
ATOM 1419 C C . LEU A 1 169 ? -3.796 6.033 14.816 1.00 88.00 169 LEU A C 1
ATOM 1421 O O . LEU A 1 169 ? -4.354 5.750 15.877 1.00 88.00 169 LEU A O 1
ATOM 1425 N N . MET A 1 170 ? -4.463 6.219 13.675 1.00 86.56 170 MET A N 1
ATOM 1426 C CA . MET A 1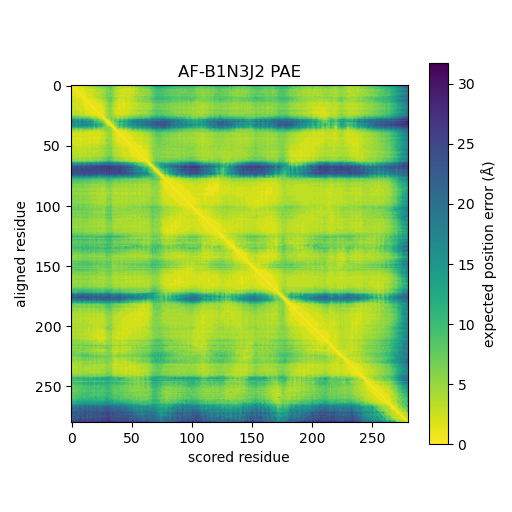 170 ? -5.920 6.186 13.556 1.00 86.56 170 MET A CA 1
ATOM 1427 C C . MET A 1 170 ? -6.557 4.968 14.250 1.00 86.56 170 MET A C 1
ATOM 1429 O O . MET A 1 170 ? -7.359 5.178 15.154 1.00 86.56 170 MET A O 1
ATOM 1433 N N . PRO A 1 171 ? -6.205 3.710 13.936 1.00 79.81 171 PRO A N 1
ATOM 1434 C CA . PRO A 1 171 ? -6.811 2.561 14.614 1.00 79.81 171 PRO A CA 1
ATOM 1435 C C . PRO A 1 171 ? -6.309 2.331 16.055 1.00 79.81 171 PRO A C 1
ATOM 1437 O O . PRO A 1 171 ? -6.924 1.575 16.803 1.00 79.81 171 PRO A O 1
ATOM 1440 N N . ILE A 1 172 ? -5.202 2.956 16.473 1.00 77.75 172 ILE A N 1
ATOM 1441 C CA . ILE A 1 172 ? -4.603 2.755 17.806 1.00 77.75 172 ILE A CA 1
ATOM 1442 C C . ILE A 1 172 ? -5.251 3.690 18.828 1.00 77.75 172 ILE A C 1
ATOM 1444 O O . ILE A 1 172 ? -5.786 3.246 19.847 1.00 77.75 172 ILE A O 1
ATOM 1448 N N . VAL A 1 173 ? -5.188 4.988 18.539 1.00 73.94 173 VAL A N 1
ATOM 1449 C CA . VAL A 1 173 ? -5.542 6.067 19.468 1.00 73.94 173 VAL A CA 1
ATOM 1450 C C . VAL A 1 173 ? -7.034 6.355 19.426 1.00 73.94 173 VAL A C 1
ATOM 1452 O O . VAL A 1 173 ? -7.663 6.613 20.454 1.00 73.94 173 VAL A O 1
ATOM 1455 N N . PHE A 1 174 ? -7.617 6.313 18.233 1.00 68.94 174 PHE A N 1
ATOM 1456 C CA . PHE A 1 174 ? -9.002 6.688 18.048 1.00 68.94 174 PHE A CA 1
ATOM 1457 C C . PHE A 1 174 ? -9.845 5.447 18.305 1.00 68.94 174 PHE A C 1
ATOM 1459 O O . PHE A 1 174 ? -9.623 4.398 17.707 1.00 68.94 174 PHE A O 1
ATOM 1466 N N . ASN A 1 175 ? -10.778 5.522 19.257 1.00 67.38 175 ASN A N 1
ATOM 1467 C CA . ASN A 1 175 ? -11.634 4.383 19.567 1.00 67.38 175 ASN A CA 1
ATOM 1468 C C . ASN A 1 175 ? -12.717 4.273 18.487 1.00 67.38 175 ASN A C 1
ATOM 1470 O O . ASN A 1 175 ? -13.853 4.714 18.671 1.00 67.38 175 ASN A O 1
ATOM 1474 N N . VAL A 1 176 ? -12.307 3.762 17.323 1.00 63.19 176 VAL A N 1
ATOM 1475 C CA . VAL A 1 176 ? -13.114 3.674 16.103 1.00 63.19 176 VAL A CA 1
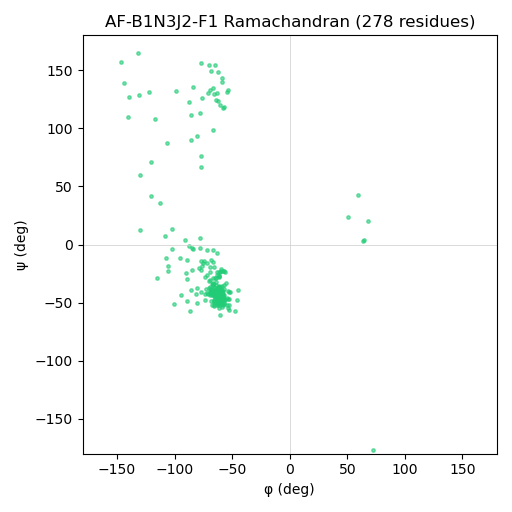ATOM 1476 C C . VAL A 1 176 ? -14.199 2.598 16.236 1.00 63.19 176 VAL A C 1
ATOM 1478 O O . VAL A 1 176 ? -15.068 2.478 15.387 1.00 63.19 176 VAL A O 1
ATOM 1481 N N . THR A 1 177 ? -14.255 1.834 17.320 1.00 61.03 177 THR A N 1
ATOM 1482 C CA . THR A 1 177 ? -15.375 0.932 17.593 1.00 61.03 177 THR A CA 1
ATOM 1483 C C . THR A 1 177 ? -15.660 0.886 19.079 1.00 61.03 177 THR A C 1
ATOM 1485 O O . THR A 1 177 ? -14.759 0.735 19.887 1.00 61.03 177 THR A O 1
ATOM 1488 N N . ASN A 1 178 ? -16.933 0.889 19.478 1.00 58.56 178 ASN A N 1
ATOM 1489 C CA . ASN A 1 178 ? -17.284 0.562 20.868 1.00 58.56 178 ASN A CA 1
ATOM 1490 C C . ASN A 1 178 ? -16.907 -0.892 21.252 1.00 58.56 178 ASN A C 1
ATOM 1492 O O . ASN A 1 178 ? -17.010 -1.273 22.414 1.00 58.56 178 ASN A O 1
ATOM 1496 N N . THR A 1 179 ? -16.461 -1.704 20.290 1.00 58.41 179 THR A N 1
ATOM 1497 C CA . THR A 1 179 ? -16.087 -3.112 20.445 1.00 58.41 179 THR A CA 1
ATOM 1498 C C . THR A 1 179 ? -14.649 -3.349 20.006 1.00 58.41 179 THR A C 1
ATOM 1500 O O . THR A 1 179 ? -14.279 -2.979 18.896 1.00 58.41 179 THR A O 1
ATOM 1503 N N . ARG A 1 180 ? -13.844 -4.035 20.819 1.00 68.19 180 ARG A N 1
ATOM 1504 C CA . ARG A 1 180 ? -12.495 -4.447 20.402 1.00 68.19 180 ARG A CA 1
ATOM 1505 C C . ARG A 1 180 ? -12.607 -5.472 19.263 1.00 68.19 180 ARG A C 1
ATOM 1507 O O . ARG A 1 180 ? -13.373 -6.426 19.428 1.00 68.19 180 ARG A O 1
ATOM 1514 N N . PRO A 1 181 ? -11.898 -5.306 18.129 1.00 71.44 181 PRO A N 1
ATOM 1515 C CA . PRO A 1 181 ? -11.888 -6.335 17.097 1.00 71.44 181 PRO A CA 1
ATOM 1516 C C . PRO A 1 181 ? -11.365 -7.641 17.691 1.00 71.44 181 PRO A C 1
ATOM 1518 O O . PRO A 1 181 ? -10.437 -7.643 18.493 1.00 71.44 181 PRO A O 1
ATOM 1521 N N . THR A 1 182 ? -11.957 -8.769 17.319 1.00 78.69 182 THR A N 1
ATOM 1522 C CA . THR A 1 182 ? -11.391 -10.070 17.695 1.00 78.69 182 THR A CA 1
ATOM 1523 C C . THR A 1 182 ? -10.098 -10.317 16.918 1.00 78.69 182 THR A C 1
ATOM 1525 O O . THR A 1 182 ? -9.944 -9.843 15.791 1.00 78.69 182 THR A O 1
ATOM 1528 N N . ILE A 1 183 ? -9.196 -11.132 17.471 1.00 79.75 183 ILE A N 1
ATOM 1529 C CA . ILE A 1 183 ? -7.971 -11.570 16.776 1.00 79.75 183 ILE A CA 1
ATOM 1530 C C . ILE A 1 183 ? -8.313 -12.175 15.404 1.00 79.75 183 ILE A C 1
ATOM 1532 O O . ILE A 1 183 ? -7.666 -11.876 14.405 1.00 79.75 183 ILE A O 1
ATOM 1536 N N . ARG A 1 184 ? -9.395 -12.964 15.330 1.00 82.75 184 ARG A N 1
ATOM 1537 C CA . ARG A 1 184 ? -9.890 -13.542 14.074 1.00 82.75 184 ARG A CA 1
ATOM 1538 C C . ARG A 1 184 ? -10.279 -12.467 13.055 1.00 82.75 184 ARG A C 1
ATOM 1540 O O . ARG A 1 184 ? -9.867 -12.546 11.905 1.00 82.75 184 ARG A O 1
ATOM 1547 N N . GLN A 1 185 ? -11.059 -11.466 13.468 1.00 79.38 185 GLN A N 1
ATOM 1548 C CA . GLN A 1 185 ? -11.436 -10.350 12.594 1.00 79.38 185 GLN A CA 1
ATOM 1549 C C . GLN A 1 185 ? -10.203 -9.601 12.101 1.00 79.38 185 GLN A C 1
ATOM 1551 O O . GLN A 1 185 ? -10.099 -9.346 10.905 1.00 79.38 185 GLN A O 1
ATOM 1556 N N . PHE A 1 186 ? -9.266 -9.301 13.003 1.00 80.12 186 PHE A N 1
ATOM 1557 C CA . PHE A 1 186 ? -8.011 -8.647 12.659 1.00 80.12 186 PHE A CA 1
ATOM 1558 C C . PHE A 1 186 ? -7.276 -9.399 11.538 1.00 80.12 186 PHE A C 1
ATOM 1560 O O . PHE A 1 186 ? -7.019 -8.813 10.488 1.00 80.12 186 PHE A O 1
ATOM 1567 N N . PHE A 1 187 ? -7.021 -10.702 11.709 1.00 82.75 187 PHE A N 1
ATOM 1568 C CA . PHE A 1 187 ? -6.329 -11.497 10.692 1.00 82.75 187 PHE A CA 1
ATOM 1569 C C . PHE A 1 187 ? -7.119 -11.610 9.383 1.00 82.75 187 PHE A C 1
ATOM 1571 O O . PHE A 1 187 ? -6.528 -11.492 8.315 1.00 82.75 187 PHE A O 1
ATOM 1578 N N . GLY A 1 188 ? -8.446 -11.762 9.436 1.00 86.19 188 GLY A N 1
ATOM 1579 C CA . GLY A 1 188 ? -9.281 -11.809 8.230 1.00 86.19 188 GLY A CA 1
ATOM 1580 C C . GLY A 1 188 ? -9.159 -10.540 7.377 1.00 86.19 188 GLY A C 1
ATOM 1581 O O . GLY A 1 188 ? -8.920 -10.624 6.174 1.00 86.19 188 GLY A O 1
ATOM 1582 N N . TYR A 1 189 ? -9.254 -9.362 8.002 1.00 84.56 189 TYR A N 1
ATOM 1583 C CA . TYR A 1 189 ? -9.055 -8.087 7.306 1.00 84.56 189 TYR A CA 1
ATOM 1584 C C . TYR A 1 189 ? -7.602 -7.845 6.901 1.00 84.56 189 TYR A C 1
ATOM 1586 O O . TYR A 1 189 ? -7.365 -7.204 5.879 1.00 84.56 189 TYR A O 1
ATOM 1594 N N . TYR A 1 190 ? -6.642 -8.344 7.679 1.00 85.19 190 TYR A N 1
ATOM 1595 C CA . TYR A 1 190 ? -5.231 -8.263 7.338 1.00 85.19 190 TYR A CA 1
ATOM 1596 C C . TYR A 1 190 ? -4.930 -9.024 6.042 1.00 85.19 190 TYR A C 1
ATOM 1598 O O . TYR A 1 190 ? -4.404 -8.425 5.108 1.00 85.19 190 TYR A O 1
ATOM 1606 N N . PHE A 1 191 ? -5.333 -10.295 5.939 1.00 87.44 191 PHE A N 1
ATOM 1607 C CA . PHE A 1 191 ? -5.133 -11.096 4.727 1.00 87.44 191 PHE A CA 1
ATOM 1608 C C . PHE A 1 191 ? -5.864 -10.505 3.524 1.00 87.44 191 PHE A C 1
ATOM 1610 O O . PHE A 1 191 ? -5.282 -10.379 2.449 1.00 87.44 191 PHE A O 1
ATOM 1617 N N . PHE A 1 192 ? -7.106 -10.050 3.721 1.00 88.81 192 PHE A N 1
ATOM 1618 C CA . PHE A 1 192 ? -7.844 -9.336 2.679 1.00 88.81 192 PHE A CA 1
ATOM 1619 C C . PHE A 1 192 ? -7.089 -8.098 2.188 1.00 88.81 192 PHE A C 1
ATOM 1621 O O . PHE A 1 192 ? -6.986 -7.837 0.991 1.00 88.81 192 PHE A O 1
ATOM 1628 N N . GLY A 1 193 ? -6.534 -7.341 3.127 1.00 87.50 193 GLY A N 1
ATOM 1629 C CA . GLY A 1 193 ? -5.735 -6.174 2.843 1.00 87.50 193 GLY A CA 1
ATOM 1630 C C . GLY A 1 193 ? -4.470 -6.488 2.051 1.00 87.50 193 GLY A C 1
ATOM 1631 O O . GLY A 1 193 ? -4.232 -5.851 1.027 1.00 87.50 193 GLY A O 1
ATOM 1632 N N . VAL A 1 194 ? -3.667 -7.460 2.503 1.00 87.62 194 VAL A N 1
ATOM 1633 C CA . VAL A 1 194 ? -2.435 -7.874 1.807 1.00 87.62 194 VAL A CA 1
ATOM 1634 C C . VAL A 1 194 ? -2.764 -8.331 0.393 1.00 87.62 194 VAL A C 1
ATOM 1636 O O . VAL A 1 194 ? -2.123 -7.861 -0.543 1.00 87.62 194 VAL A O 1
ATOM 1639 N N . PHE A 1 195 ? -3.815 -9.136 0.223 1.00 90.50 195 PHE A N 1
ATOM 1640 C CA . PHE A 1 195 ? -4.318 -9.527 -1.090 1.00 90.50 195 PHE A CA 1
ATOM 1641 C C . PHE A 1 195 ? -4.595 -8.308 -1.988 1.00 90.50 195 PHE A C 1
ATOM 1643 O O . PHE A 1 195 ? -4.068 -8.231 -3.099 1.00 90.50 195 PHE A O 1
ATOM 1650 N N . LEU A 1 196 ? -5.357 -7.320 -1.503 1.00 88.88 196 LEU A N 1
ATOM 1651 C CA . LEU A 1 196 ? -5.644 -6.099 -2.264 1.00 88.88 196 LEU A CA 1
ATOM 1652 C C . LEU A 1 196 ? -4.380 -5.291 -2.579 1.00 88.88 196 LEU A C 1
ATOM 1654 O O . LEU A 1 196 ? -4.261 -4.737 -3.671 1.00 88.88 196 LEU A O 1
ATOM 1658 N N . PHE A 1 197 ? -3.437 -5.215 -1.639 1.00 88.31 197 PHE A N 1
ATOM 1659 C CA . PHE A 1 197 ? -2.173 -4.516 -1.841 1.00 88.31 197 PHE A CA 1
ATOM 1660 C C . PHE A 1 197 ? -1.315 -5.191 -2.910 1.00 88.31 197 PHE A C 1
ATOM 1662 O O . PHE A 1 197 ? -0.794 -4.493 -3.776 1.00 88.31 197 PHE A O 1
ATOM 1669 N N . LEU A 1 198 ? -1.192 -6.520 -2.890 1.00 89.00 198 LEU A N 1
ATOM 1670 C CA . LEU A 1 198 ? -0.459 -7.263 -3.915 1.00 89.00 198 LEU A CA 1
ATOM 1671 C C . LEU A 1 198 ? -1.134 -7.130 -5.278 1.00 89.00 198 LEU A C 1
ATOM 1673 O O . LEU A 1 198 ? -0.445 -6.870 -6.264 1.00 89.00 198 LEU A O 1
ATOM 1677 N N . LEU A 1 199 ? -2.467 -7.212 -5.325 1.00 90.06 199 LEU A N 1
ATOM 1678 C CA . LEU A 1 199 ? -3.234 -6.992 -6.547 1.00 90.06 199 LEU A CA 1
ATOM 1679 C C . LEU A 1 199 ? -2.944 -5.603 -7.137 1.00 90.06 199 LEU A C 1
ATOM 1681 O O . LEU A 1 199 ? -2.585 -5.481 -8.307 1.00 90.06 199 LEU A O 1
ATOM 1685 N N . LEU A 1 200 ? -3.038 -4.560 -6.308 1.00 88.94 200 LEU A N 1
ATOM 1686 C CA . LEU A 1 200 ? -2.768 -3.184 -6.715 1.00 88.94 200 LEU A CA 1
ATOM 1687 C C . LEU A 1 200 ? -1.306 -2.996 -7.141 1.00 88.94 200 LEU A C 1
ATOM 1689 O O . LEU A 1 200 ? -1.050 -2.483 -8.225 1.00 88.94 200 LEU A O 1
ATOM 1693 N N . ALA A 1 201 ? -0.345 -3.392 -6.310 1.00 88.06 201 ALA A N 1
ATOM 1694 C CA . ALA A 1 201 ? 1.071 -3.128 -6.540 1.00 88.06 201 ALA A CA 1
ATOM 1695 C C . ALA A 1 201 ? 1.611 -3.903 -7.749 1.00 88.06 201 ALA A C 1
ATOM 1697 O O . ALA A 1 201 ? 2.190 -3.306 -8.652 1.00 88.06 201 ALA A O 1
ATOM 1698 N N . PHE A 1 202 ? 1.396 -5.216 -7.800 1.00 89.00 202 PHE A N 1
ATOM 1699 C CA . PHE A 1 202 ? 1.958 -6.043 -8.863 1.00 89.00 202 PHE A CA 1
ATOM 1700 C C . PHE A 1 202 ? 1.120 -5.960 -10.142 1.00 89.00 202 PHE A C 1
ATOM 1702 O O . PHE A 1 202 ? 1.655 -5.663 -11.202 1.00 89.00 202 PHE A O 1
ATOM 1709 N N . TYR A 1 203 ? -0.196 -6.143 -10.077 1.00 89.94 203 TYR A N 1
ATOM 1710 C CA . TYR A 1 203 ? -0.987 -6.341 -11.299 1.00 89.94 203 TYR A CA 1
ATOM 1711 C C . TYR A 1 203 ? -1.523 -5.044 -11.899 1.00 89.94 203 TYR A C 1
ATOM 1713 O O . TYR A 1 203 ? -1.759 -4.987 -13.103 1.00 89.94 203 TYR A O 1
ATOM 1721 N N . VAL A 1 204 ? -1.687 -3.992 -11.092 1.00 90.56 204 VAL A N 1
ATOM 1722 C CA . VAL A 1 204 ? -2.131 -2.682 -11.589 1.00 90.56 204 VAL A CA 1
ATOM 1723 C C . VAL A 1 204 ? -0.948 -1.729 -11.741 1.00 90.56 204 VAL A C 1
ATOM 1725 O O . VAL A 1 204 ? -0.758 -1.154 -12.808 1.00 90.56 204 VAL A O 1
ATOM 1728 N N . MET A 1 205 ? -0.113 -1.552 -10.716 1.00 90.75 205 MET A N 1
ATOM 1729 C CA . MET A 1 205 ? 0.934 -0.525 -10.768 1.00 90.75 205 MET A CA 1
ATOM 1730 C C . MET A 1 205 ? 2.097 -0.890 -11.694 1.00 90.75 205 MET A C 1
ATOM 1732 O O . MET A 1 205 ? 2.690 0.033 -12.246 1.00 90.75 205 MET A O 1
ATOM 1736 N N . VAL A 1 206 ? 2.422 -2.171 -11.922 1.00 90.06 206 VAL A N 1
ATOM 1737 C CA . VAL A 1 206 ? 3.471 -2.553 -12.892 1.00 90.06 206 VAL A CA 1
ATOM 1738 C C . VAL A 1 206 ? 3.125 -2.085 -14.310 1.00 90.06 206 VAL A C 1
ATOM 1740 O O . VAL A 1 206 ? 3.872 -1.251 -14.824 1.00 90.06 206 VAL A O 1
ATOM 1743 N N . PRO A 1 207 ? 2.012 -2.506 -14.947 1.00 89.19 207 PRO A N 1
ATOM 1744 C CA . PRO A 1 207 ? 1.718 -2.086 -16.319 1.00 89.19 207 PRO A CA 1
ATOM 1745 C C . PRO A 1 207 ? 1.560 -0.565 -16.442 1.00 89.19 207 PRO A C 1
ATOM 1747 O O . PRO A 1 207 ? 2.046 0.023 -17.403 1.00 89.19 207 PRO A O 1
ATOM 1750 N N . PHE A 1 208 ? 0.972 0.104 -15.444 1.00 89.69 208 PHE A N 1
ATOM 1751 C CA . PHE A 1 208 ? 0.893 1.569 -15.432 1.00 89.69 208 PHE A CA 1
ATOM 1752 C C . PHE A 1 208 ? 2.263 2.241 -15.301 1.00 89.69 208 PHE A C 1
ATOM 1754 O O . PHE A 1 208 ? 2.493 3.282 -15.915 1.00 89.69 208 PHE A O 1
ATOM 1761 N N . SER A 1 209 ? 3.185 1.667 -14.526 1.00 89.56 209 SER A N 1
ATOM 1762 C CA . SER A 1 209 ? 4.551 2.188 -14.429 1.00 89.56 209 SER A CA 1
ATOM 1763 C C . SER A 1 209 ? 5.284 2.059 -15.757 1.00 89.56 209 SER A C 1
ATOM 1765 O O . SER A 1 209 ? 5.960 2.996 -16.168 1.00 89.56 209 SER A O 1
ATOM 1767 N N . TYR A 1 210 ? 5.090 0.941 -16.461 1.00 88.94 2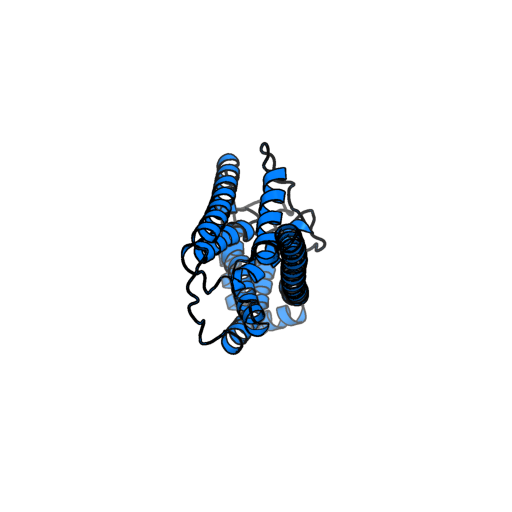10 TYR A N 1
ATOM 1768 C CA . TYR A 1 210 ? 5.611 0.750 -17.813 1.00 88.94 210 TYR A CA 1
ATOM 1769 C C . TYR A 1 210 ? 5.026 1.779 -18.795 1.00 88.94 210 TYR A C 1
ATOM 1771 O O . TYR A 1 210 ? 5.778 2.476 -19.475 1.00 88.94 210 TYR A O 1
ATOM 1779 N N . ALA A 1 211 ? 3.699 1.934 -18.798 1.00 89.44 211 ALA A N 1
ATOM 1780 C CA . ALA A 1 211 ? 2.978 2.826 -19.706 1.00 89.44 211 ALA A CA 1
ATOM 1781 C C . ALA A 1 211 ? 3.258 4.318 -19.484 1.00 89.44 211 ALA A C 1
ATOM 1783 O O . ALA A 1 211 ? 3.145 5.116 -20.409 1.00 89.44 211 ALA A O 1
ATOM 1784 N N . THR A 1 212 ? 3.590 4.717 -18.255 1.00 87.44 212 THR A N 1
ATOM 1785 C CA . THR A 1 212 ? 3.803 6.131 -17.900 1.00 87.44 212 THR A CA 1
ATOM 1786 C C . THR A 1 212 ? 5.265 6.487 -17.672 1.00 87.44 212 THR A C 1
ATOM 1788 O O . THR A 1 212 ? 5.585 7.667 -17.533 1.00 87.44 212 THR A O 1
ATOM 1791 N N . GLY A 1 213 ? 6.153 5.495 -17.571 1.00 86.12 213 GLY A N 1
ATOM 1792 C CA . GLY A 1 213 ? 7.542 5.692 -17.161 1.00 86.12 213 GLY A CA 1
ATOM 1793 C C . GLY A 1 213 ? 7.707 6.198 -15.719 1.00 86.12 213 GLY A C 1
ATOM 1794 O O . GLY A 1 213 ? 8.818 6.487 -15.272 1.00 86.12 213 GLY A O 1
ATOM 1795 N N . LEU A 1 214 ? 6.612 6.338 -14.967 1.00 86.88 214 LEU A N 1
ATOM 1796 C CA . LEU A 1 214 ? 6.647 6.741 -13.571 1.00 86.88 214 LEU A CA 1
ATOM 1797 C C . LEU A 1 214 ? 6.896 5.509 -12.712 1.00 86.88 214 LEU A C 1
ATOM 1799 O O . LEU A 1 214 ? 6.249 4.481 -12.871 1.00 86.88 214 LEU A O 1
ATOM 1803 N N . ASN A 1 215 ? 7.784 5.631 -11.729 1.00 87.19 215 ASN A N 1
ATOM 1804 C CA . ASN A 1 215 ? 8.032 4.557 -10.774 1.00 87.19 215 ASN A CA 1
ATOM 1805 C C . ASN A 1 215 ? 6.914 4.466 -9.718 1.00 87.19 215 ASN A C 1
ATOM 1807 O O . ASN A 1 215 ? 7.123 4.794 -8.542 1.00 87.19 215 ASN A O 1
ATOM 1811 N N . LEU A 1 216 ? 5.707 4.093 -10.153 1.00 87.00 216 LEU A N 1
ATOM 1812 C CA . LEU A 1 216 ? 4.524 3.975 -9.304 1.00 87.00 216 LEU A CA 1
ATOM 1813 C C . LEU A 1 216 ? 4.701 2.786 -8.367 1.00 87.00 216 LEU A C 1
ATOM 1815 O O . LEU A 1 216 ? 5.123 1.710 -8.776 1.00 87.00 216 LEU A O 1
ATOM 1819 N N . SER A 1 217 ? 4.412 2.997 -7.082 1.00 84.12 217 SER A N 1
ATOM 1820 C CA . SER A 1 217 ? 4.587 1.986 -6.030 1.00 84.12 217 SER A CA 1
ATOM 1821 C C . SER A 1 217 ? 5.973 1.317 -6.003 1.00 84.12 217 SER A C 1
ATOM 1823 O O . SER A 1 217 ? 6.103 0.219 -5.470 1.00 84.12 217 SER A O 1
ATOM 1825 N N . PHE A 1 218 ? 7.008 1.972 -6.542 1.00 86.25 218 PHE A N 1
ATOM 1826 C CA . PHE A 1 218 ? 8.349 1.405 -6.684 1.00 86.25 218 PHE A CA 1
ATOM 1827 C C . PHE A 1 218 ? 8.387 0.133 -7.532 1.00 86.25 218 PHE A C 1
ATOM 1829 O O . PHE A 1 218 ? 9.045 -0.830 -7.152 1.00 86.25 218 PHE A O 1
ATOM 1836 N N . MET A 1 219 ? 7.663 0.093 -8.651 1.00 86.38 219 MET A N 1
ATOM 1837 C CA . MET A 1 219 ? 7.644 -1.073 -9.537 1.00 86.38 219 MET A CA 1
ATOM 1838 C C . MET A 1 219 ? 8.789 -1.113 -10.556 1.00 86.38 219 MET A C 1
ATOM 1840 O O . MET A 1 219 ? 9.119 -2.202 -11.010 1.00 86.38 219 MET A O 1
ATOM 1844 N N . LEU A 1 220 ? 9.410 0.022 -10.886 1.00 84.75 220 LEU A N 1
ATOM 1845 C CA . LEU A 1 220 ? 10.518 0.108 -11.851 1.00 84.75 220 LEU A CA 1
ATOM 1846 C C . LEU A 1 220 ? 11.890 0.040 -11.175 1.00 84.75 220 LEU A C 1
ATOM 1848 O O . LEU A 1 220 ? 12.791 -0.650 -11.646 1.00 84.75 220 LEU A O 1
ATOM 1852 N N . TYR A 1 221 ? 12.045 0.765 -10.066 1.00 86.12 221 TYR A N 1
ATOM 1853 C CA . TYR A 1 221 ? 13.281 0.810 -9.285 1.00 86.12 221 TYR A CA 1
ATOM 1854 C C . TYR A 1 221 ? 13.009 0.977 -7.787 1.00 86.12 221 TYR A C 1
ATOM 1856 O O . TYR A 1 221 ? 11.957 1.476 -7.371 1.00 86.12 221 TYR A O 1
ATOM 1864 N N . TYR A 1 222 ? 13.965 0.570 -6.953 1.00 87.31 222 TYR A N 1
ATOM 1865 C CA . TYR A 1 222 ? 13.814 0.621 -5.499 1.00 87.31 222 TYR A CA 1
ATOM 1866 C C . TYR A 1 222 ? 13.789 2.064 -4.956 1.00 87.31 222 TYR A C 1
ATOM 1868 O O . TYR A 1 222 ? 14.463 2.950 -5.492 1.00 87.31 222 TYR A O 1
ATOM 1876 N N . PRO A 1 223 ? 13.071 2.328 -3.845 1.00 84.12 223 PRO A N 1
ATOM 1877 C CA . PRO A 1 223 ? 13.165 3.607 -3.152 1.00 84.12 223 PRO A CA 1
ATOM 1878 C C . PRO A 1 223 ? 14.579 3.843 -2.620 1.00 84.12 223 PRO A C 1
ATOM 1880 O O . PRO A 1 223 ? 15.261 2.912 -2.182 1.00 84.12 223 PRO A O 1
ATOM 1883 N N . HIS A 1 224 ? 15.004 5.106 -2.567 1.00 84.25 224 HIS A N 1
ATOM 1884 C CA . HIS A 1 224 ? 16.328 5.476 -2.055 1.00 84.25 224 HIS A CA 1
ATOM 1885 C C . HIS A 1 224 ? 16.591 4.897 -0.654 1.00 84.25 224 HIS A C 1
ATOM 1887 O O . HIS A 1 224 ? 17.624 4.267 -0.425 1.00 84.25 224 HIS A O 1
ATOM 1893 N N . SER A 1 225 ? 15.615 5.039 0.241 1.00 85.50 225 SER A N 1
ATOM 1894 C CA . SER A 1 225 ? 15.638 4.569 1.630 1.00 85.50 225 SER A CA 1
ATOM 1895 C C . SER A 1 225 ? 15.381 3.072 1.803 1.00 85.50 225 SER A C 1
ATOM 1897 O O . SER A 1 225 ? 15.437 2.579 2.926 1.00 85.50 225 SER A O 1
ATOM 1899 N N . SER A 1 226 ? 15.099 2.334 0.724 1.00 85.00 226 SER A N 1
ATOM 1900 C CA . SER A 1 226 ? 14.824 0.902 0.829 1.00 85.00 226 SER A CA 1
ATOM 1901 C C . SER A 1 226 ? 16.064 0.132 1.277 1.00 85.00 226 SER A C 1
ATOM 1903 O O . SER A 1 226 ? 17.131 0.344 0.684 1.00 85.00 226 SER A O 1
ATOM 1905 N N . PRO A 1 227 ? 15.931 -0.800 2.238 1.00 87.19 227 PRO A N 1
ATOM 1906 C CA . PRO A 1 227 ? 17.011 -1.711 2.602 1.00 87.19 227 PRO A CA 1
ATOM 1907 C C . PRO A 1 227 ? 17.248 -2.774 1.519 1.00 87.19 227 PRO A C 1
ATOM 1909 O O . PRO A 1 227 ? 18.293 -3.417 1.510 1.00 87.19 227 PRO A O 1
ATOM 1912 N N . TRP A 1 228 ? 16.301 -2.957 0.591 1.00 89.56 228 TRP A N 1
ATOM 1913 C CA . TRP A 1 228 ? 16.409 -3.922 -0.497 1.00 89.56 228 TRP A CA 1
ATOM 1914 C C . TRP A 1 228 ? 16.857 -3.234 -1.784 1.00 89.56 228 TRP A C 1
ATOM 1916 O O . TRP A 1 228 ? 16.322 -2.194 -2.171 1.00 89.56 228 TRP A O 1
ATOM 1926 N N . LYS A 1 229 ? 17.849 -3.830 -2.447 1.00 86.94 229 LYS A N 1
ATOM 1927 C CA . LYS A 1 229 ? 18.483 -3.329 -3.672 1.00 86.94 229 LYS A CA 1
ATOM 1928 C C . LYS A 1 229 ? 18.576 -4.451 -4.713 1.00 86.94 229 LYS A C 1
ATOM 1930 O O . LYS A 1 229 ? 18.428 -5.624 -4.369 1.00 86.94 229 LYS A O 1
ATOM 1935 N N . GLY A 1 230 ? 18.843 -4.079 -5.966 1.00 87.31 230 GLY A N 1
ATOM 1936 C CA . GLY A 1 230 ? 18.968 -5.013 -7.094 1.00 87.31 230 GLY A CA 1
ATOM 1937 C C . GLY A 1 230 ? 17.631 -5.602 -7.542 1.00 87.31 230 GLY A C 1
ATOM 1938 O O . GLY A 1 230 ? 16.595 -5.262 -6.986 1.00 87.31 230 GLY A O 1
ATOM 1939 N N . GLU A 1 231 ? 17.641 -6.504 -8.521 1.00 86.62 231 GLU A N 1
ATOM 1940 C CA . GLU A 1 231 ? 16.434 -6.952 -9.246 1.00 86.62 231 GLU A CA 1
ATOM 1941 C C . GLU A 1 231 ? 15.374 -7.638 -8.361 1.00 86.62 231 GLU A C 1
ATOM 1943 O O . GLU A 1 231 ? 14.180 -7.637 -8.661 1.00 86.62 231 GLU A O 1
ATOM 1948 N N . ARG A 1 232 ? 15.794 -8.187 -7.216 1.00 87.50 232 ARG A N 1
ATOM 1949 C CA . ARG A 1 232 ? 14.936 -8.932 -6.278 1.00 87.50 232 ARG A CA 1
ATOM 1950 C C . ARG A 1 232 ? 14.294 -8.054 -5.196 1.00 87.50 232 ARG A C 1
ATOM 1952 O O . ARG A 1 232 ? 13.614 -8.576 -4.310 1.00 87.50 232 ARG A O 1
ATOM 1959 N N . TYR A 1 233 ? 14.483 -6.730 -5.230 1.00 90.00 233 TYR A N 1
ATOM 1960 C CA . TYR A 1 233 ? 14.021 -5.843 -4.154 1.00 90.00 233 TYR A CA 1
ATOM 1961 C C . TYR A 1 233 ? 12.508 -5.916 -3.901 1.00 90.00 233 TYR A C 1
ATOM 1963 O O . TYR A 1 233 ? 12.081 -5.855 -2.749 1.00 90.00 233 TYR A O 1
ATOM 1971 N N . ARG A 1 234 ? 11.698 -6.086 -4.955 1.00 89.56 234 ARG A N 1
ATOM 1972 C CA . ARG A 1 234 ? 10.231 -6.155 -4.846 1.00 89.56 234 ARG A CA 1
ATOM 1973 C C . ARG A 1 234 ? 9.765 -7.424 -4.163 1.00 89.56 234 ARG A C 1
ATOM 1975 O O . ARG A 1 234 ? 8.866 -7.359 -3.336 1.00 89.56 234 ARG A O 1
ATOM 1982 N N . LEU A 1 235 ? 10.404 -8.554 -4.460 1.00 89.19 235 LEU A N 1
ATOM 1983 C CA . LEU A 1 235 ? 10.118 -9.819 -3.788 1.00 89.19 235 LEU A CA 1
ATOM 1984 C C . LEU A 1 235 ? 10.473 -9.735 -2.307 1.00 89.19 235 LEU A C 1
ATOM 1986 O O . LEU A 1 235 ? 9.681 -10.132 -1.462 1.00 89.19 235 LEU A O 1
ATOM 1990 N N . ASN A 1 236 ? 11.623 -9.148 -1.976 1.00 89.19 236 ASN A N 1
ATOM 1991 C CA . ASN A 1 236 ? 12.002 -8.955 -0.580 1.00 89.19 236 ASN A CA 1
ATOM 1992 C C . ASN A 1 236 ? 11.027 -8.020 0.152 1.00 89.19 236 ASN A C 1
ATOM 1994 O O . ASN A 1 236 ? 10.624 -8.318 1.274 1.00 89.19 236 ASN A O 1
ATOM 1998 N N . ALA A 1 237 ? 10.595 -6.933 -0.496 1.00 87.06 237 ALA A N 1
ATOM 1999 C CA . ALA A 1 237 ? 9.571 -6.042 0.043 1.00 87.06 237 ALA A CA 1
ATOM 2000 C C . ALA A 1 237 ? 8.215 -6.753 0.206 1.00 87.06 237 ALA A C 1
ATOM 2002 O O . ALA A 1 237 ? 7.552 -6.575 1.224 1.00 87.06 237 ALA A O 1
ATOM 2003 N N . MET A 1 238 ? 7.823 -7.595 -0.754 1.00 88.06 238 MET A N 1
ATOM 2004 C CA . MET A 1 238 ? 6.612 -8.415 -0.690 1.00 88.06 238 MET A CA 1
ATOM 2005 C C . MET A 1 238 ? 6.655 -9.363 0.509 1.00 88.06 238 MET A C 1
ATOM 2007 O O . MET A 1 238 ? 5.732 -9.359 1.318 1.00 88.06 238 MET A O 1
ATOM 2011 N N . LEU A 1 239 ? 7.737 -10.132 0.661 1.00 87.19 239 LEU A N 1
ATOM 2012 C CA . LEU A 1 239 ? 7.913 -11.056 1.783 1.00 87.19 239 LEU A CA 1
ATOM 2013 C C . LEU A 1 239 ? 7.942 -10.302 3.115 1.00 87.19 239 LEU A C 1
ATOM 2015 O O . LEU A 1 239 ? 7.350 -10.755 4.089 1.00 87.19 239 LEU A O 1
ATOM 2019 N N . PHE A 1 240 ? 8.573 -9.128 3.162 1.00 85.44 240 PHE A N 1
ATOM 2020 C CA . PHE A 1 240 ? 8.557 -8.277 4.347 1.00 85.44 240 PHE A CA 1
ATOM 2021 C C . PHE A 1 240 ? 7.136 -7.832 4.709 1.00 85.44 240 PHE A C 1
ATOM 2023 O O . PHE A 1 240 ? 6.718 -7.999 5.852 1.00 85.44 240 PHE A O 1
ATOM 2030 N N . VAL A 1 241 ? 6.367 -7.312 3.748 1.00 82.00 241 VAL A N 1
ATOM 2031 C CA . VAL A 1 241 ? 4.981 -6.880 3.987 1.00 82.00 241 VAL A CA 1
ATOM 2032 C C . VAL A 1 241 ? 4.094 -8.060 4.384 1.00 82.00 241 VAL A C 1
ATOM 2034 O O . VAL A 1 241 ? 3.266 -7.904 5.279 1.00 82.00 241 VAL A O 1
ATOM 2037 N N . HIS A 1 242 ? 4.290 -9.226 3.768 1.00 83.44 242 HIS A N 1
ATOM 2038 C CA . HIS A 1 242 ? 3.491 -10.422 4.014 1.00 83.44 242 HIS A CA 1
ATOM 2039 C C . HIS A 1 242 ? 3.822 -11.074 5.367 1.00 83.44 242 HIS A C 1
ATOM 2041 O O . HIS A 1 242 ? 2.912 -11.327 6.139 1.00 83.44 242 HIS A O 1
ATOM 2047 N N . TYR A 1 243 ? 5.095 -11.287 5.720 1.00 79.75 243 TYR A N 1
ATOM 2048 C CA . TYR A 1 243 ? 5.468 -11.957 6.977 1.00 79.75 243 TYR A CA 1
ATOM 2049 C C . TYR A 1 243 ? 5.635 -11.001 8.154 1.00 79.75 243 TYR A C 1
ATOM 2051 O O . TYR A 1 243 ? 5.087 -11.232 9.234 1.00 79.75 243 TYR A O 1
ATOM 2059 N N . LEU A 1 244 ? 6.384 -9.908 7.976 1.00 74.88 244 LEU A N 1
ATOM 2060 C CA . LEU A 1 244 ? 6.575 -8.952 9.066 1.00 74.88 244 LEU A CA 1
ATOM 2061 C C . LEU A 1 244 ? 5.298 -8.156 9.319 1.00 74.88 244 LEU A C 1
ATOM 2063 O O . LEU A 1 244 ? 5.057 -7.749 10.451 1.00 74.88 244 LEU A O 1
ATOM 2067 N N . GLY A 1 245 ? 4.437 -7.999 8.312 1.00 72.25 245 GLY A N 1
ATOM 2068 C CA . GLY A 1 245 ? 3.119 -7.418 8.518 1.00 72.25 245 GLY A CA 1
ATOM 2069 C C . GLY A 1 245 ? 2.236 -8.231 9.473 1.00 72.25 245 GLY A C 1
ATOM 2070 O O . GLY A 1 245 ? 1.430 -7.616 10.164 1.00 72.25 245 GLY A O 1
ATOM 2071 N N . TRP A 1 246 ? 2.420 -9.554 9.616 1.00 76.31 246 TRP A N 1
ATOM 2072 C CA . TRP A 1 246 ? 1.700 -10.344 10.633 1.00 76.31 246 TRP A CA 1
ATOM 2073 C C . TRP A 1 246 ? 2.117 -9.915 12.034 1.00 76.31 246 TRP A C 1
ATOM 2075 O O . TRP A 1 246 ? 1.276 -9.613 12.880 1.00 76.31 246 TRP A O 1
ATOM 2085 N N . ILE A 1 247 ? 3.432 -9.849 12.256 1.00 80.12 247 ILE A N 1
ATOM 2086 C CA . ILE A 1 247 ? 4.022 -9.442 13.533 1.00 80.12 247 ILE A CA 1
ATOM 2087 C C . ILE A 1 247 ? 3.636 -7.996 13.832 1.00 80.12 247 ILE A C 1
ATOM 2089 O O . ILE A 1 247 ? 3.160 -7.689 14.921 1.00 80.12 247 ILE A O 1
ATOM 2093 N N . PHE A 1 248 ? 3.788 -7.111 12.851 1.00 75.50 248 PHE A N 1
ATOM 2094 C CA . PHE A 1 248 ? 3.479 -5.697 12.993 1.00 75.50 248 PHE A CA 1
ATOM 2095 C C . PHE A 1 248 ? 1.994 -5.467 13.263 1.00 75.50 248 PHE A C 1
ATOM 2097 O O . PHE A 1 248 ? 1.626 -4.723 14.166 1.00 75.50 248 PHE A O 1
ATOM 2104 N N . GLY A 1 249 ? 1.140 -6.163 12.524 1.00 71.75 249 GLY A N 1
ATOM 2105 C CA . GLY A 1 249 ? -0.296 -6.161 12.709 1.00 71.75 249 GLY A CA 1
ATOM 2106 C C . GLY A 1 249 ? -0.711 -6.595 14.113 1.00 71.75 249 GLY A C 1
ATOM 2107 O O . GLY A 1 249 ? -1.506 -5.921 14.770 1.00 71.75 249 GLY A O 1
ATOM 2108 N N . PHE A 1 250 ? -0.103 -7.673 14.607 1.00 77.25 250 PHE A N 1
ATOM 2109 C CA . PHE A 1 250 ? -0.284 -8.138 15.976 1.00 77.25 250 PHE A CA 1
ATOM 2110 C C . PHE A 1 250 ? 0.177 -7.080 16.988 1.00 77.25 250 PHE A C 1
ATOM 2112 O O . PHE A 1 250 ? -0.583 -6.722 17.884 1.00 77.25 250 PHE A O 1
ATOM 2119 N N . VAL A 1 251 ? 1.366 -6.495 16.815 1.00 81.56 251 VAL A N 1
ATOM 2120 C CA . VAL A 1 251 ? 1.873 -5.415 17.681 1.00 81.56 251 VAL A CA 1
ATOM 2121 C C . VAL A 1 251 ? 0.912 -4.226 17.709 1.00 81.56 251 VAL A C 1
ATOM 2123 O O . VAL A 1 251 ? 0.548 -3.771 18.790 1.00 81.56 251 VAL A O 1
ATOM 2126 N N . VAL A 1 252 ? 0.442 -3.752 16.554 1.00 77.62 252 VAL A N 1
ATOM 2127 C CA . VAL A 1 252 ? -0.522 -2.642 16.454 1.00 77.62 252 VAL A CA 1
ATOM 2128 C C . VAL A 1 252 ? -1.831 -2.973 17.169 1.00 77.62 252 VAL A C 1
ATOM 2130 O O . VAL A 1 252 ? -2.361 -2.138 17.907 1.00 77.62 252 VAL A O 1
ATOM 2133 N N . TYR A 1 253 ? -2.338 -4.196 17.003 1.00 78.44 253 TYR A N 1
ATOM 2134 C CA . TYR A 1 253 ? -3.517 -4.666 17.721 1.00 78.44 253 TYR A CA 1
ATOM 2135 C C . TYR A 1 253 ? -3.315 -4.617 19.248 1.00 78.44 253 TYR A C 1
ATOM 2137 O O . TYR A 1 253 ? -4.159 -4.070 19.961 1.00 78.44 253 TYR A O 1
ATOM 2145 N N . TYR A 1 254 ? -2.184 -5.106 19.766 1.00 82.81 254 TYR A N 1
ATOM 2146 C CA . TYR A 1 254 ? -1.900 -5.053 21.207 1.00 82.81 254 TYR A CA 1
ATOM 2147 C C . TYR A 1 254 ? -1.645 -3.635 21.719 1.00 82.81 254 TYR A C 1
ATOM 2149 O O . TYR A 1 254 ? -2.096 -3.308 22.816 1.00 82.81 254 TYR A O 1
ATOM 2157 N N . LEU A 1 255 ? -0.993 -2.774 20.932 1.00 83.75 255 LEU A N 1
ATOM 2158 C CA . LEU A 1 255 ? -0.830 -1.356 21.262 1.00 83.75 255 LEU A CA 1
ATOM 2159 C C . LEU A 1 255 ? -2.186 -0.670 21.418 1.00 83.75 255 LEU A C 1
ATOM 2161 O O . LEU A 1 255 ? -2.384 0.073 22.377 1.00 83.75 255 LEU A O 1
ATOM 2165 N N . HIS A 1 256 ? -3.141 -0.963 20.532 1.00 80.56 256 HIS A N 1
ATOM 2166 C CA . HIS A 1 256 ? -4.512 -0.487 20.683 1.00 80.56 256 HIS A CA 1
ATOM 2167 C C . HIS A 1 256 ? -5.141 -0.993 21.988 1.00 80.56 256 HIS A C 1
ATOM 2169 O O . HIS A 1 256 ? -5.664 -0.195 22.764 1.00 80.56 256 HIS A O 1
ATOM 2175 N N . VAL A 1 257 ? -5.073 -2.301 22.264 1.00 80.94 257 VAL A N 1
ATOM 2176 C CA . VAL A 1 257 ? -5.652 -2.883 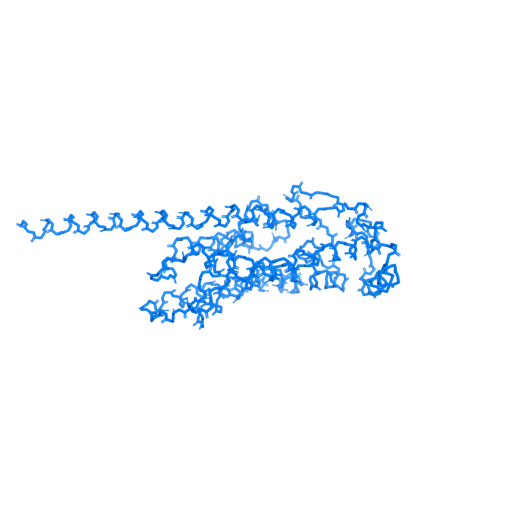23.488 1.00 80.94 257 VAL A CA 1
ATOM 2177 C C . VAL A 1 257 ? -5.055 -2.243 24.747 1.00 80.94 257 VAL A C 1
ATOM 2179 O O . VAL A 1 257 ? -5.805 -1.867 25.651 1.00 80.94 257 VAL A O 1
ATOM 2182 N N . LEU A 1 258 ? -3.731 -2.073 24.786 1.00 85.06 258 LEU A N 1
ATOM 2183 C CA . LEU A 1 258 ? -3.010 -1.443 25.891 1.00 85.06 258 LEU A CA 1
ATOM 2184 C C . LEU A 1 258 ? -3.406 0.028 26.054 1.00 85.06 258 LEU A C 1
ATOM 2186 O O . LEU A 1 258 ? -3.686 0.468 27.168 1.00 85.06 258 LEU A O 1
ATOM 2190 N N . PHE A 1 259 ? -3.480 0.775 24.952 1.00 83.75 259 PHE A N 1
ATOM 2191 C CA . PHE A 1 259 ? -3.880 2.178 24.969 1.00 83.75 259 PHE A CA 1
ATOM 2192 C C . PHE A 1 259 ? -5.315 2.349 25.485 1.00 83.75 259 PHE A C 1
ATOM 2194 O O . PHE A 1 259 ? -5.562 3.167 26.371 1.00 83.75 259 PHE A O 1
ATOM 2201 N N . GLN A 1 260 ? -6.261 1.533 25.005 1.00 79.56 260 GLN A N 1
ATOM 2202 C CA . GLN A 1 260 ? -7.644 1.571 25.489 1.00 79.56 260 GLN A CA 1
ATOM 2203 C C . GLN A 1 260 ? -7.737 1.211 26.976 1.00 79.56 260 GLN A C 1
ATOM 2205 O O . GLN A 1 260 ? -8.480 1.859 27.714 1.00 79.56 260 GLN A O 1
ATOM 2210 N N . TRP A 1 261 ? -6.978 0.210 27.433 1.00 83.75 261 TRP A N 1
ATOM 2211 C CA . TRP A 1 261 ? -6.891 -0.131 28.855 1.00 83.75 261 TRP A CA 1
ATOM 2212 C C . TRP A 1 261 ? -6.345 1.041 29.681 1.00 83.75 261 TRP A C 1
ATOM 2214 O O . TRP A 1 261 ? -6.932 1.391 30.705 1.00 83.75 261 TRP A O 1
ATOM 2224 N N . PHE A 1 262 ? -5.279 1.698 29.224 1.00 84.88 262 PHE A N 1
ATOM 2225 C CA . PHE A 1 262 ? -4.693 2.847 29.913 1.00 84.88 262 PHE A CA 1
ATOM 2226 C C . PHE A 1 262 ? -5.696 3.999 30.052 1.00 84.88 262 PHE A C 1
ATOM 2228 O O . PHE A 1 262 ? -5.938 4.475 31.160 1.00 84.88 262 PHE A O 1
ATOM 2235 N N . ILE A 1 263 ? -6.352 4.392 28.955 1.00 81.25 263 ILE A N 1
ATOM 2236 C CA . ILE A 1 263 ? -7.356 5.466 28.961 1.00 81.25 263 ILE A CA 1
ATOM 2237 C C . ILE A 1 263 ? -8.518 5.132 29.901 1.00 81.25 263 ILE A C 1
ATOM 2239 O O . ILE A 1 263 ? -8.938 5.987 30.679 1.00 81.25 263 ILE A O 1
ATOM 2243 N N . GLN A 1 264 ? -9.025 3.897 29.872 1.00 79.69 264 GLN A N 1
ATOM 2244 C CA . GLN A 1 264 ? -10.108 3.475 30.762 1.00 79.69 264 GLN A CA 1
ATOM 2245 C C . GLN A 1 264 ? -9.708 3.582 32.239 1.00 79.69 264 GLN A C 1
ATOM 2247 O O . GLN A 1 264 ? -10.468 4.142 33.025 1.00 79.69 264 GLN A O 1
ATOM 2252 N N . ASN A 1 265 ? -8.515 3.113 32.614 1.00 82.75 265 ASN A N 1
ATOM 2253 C CA . ASN A 1 265 ? -8.048 3.178 34.002 1.00 82.75 265 ASN A CA 1
ATOM 2254 C C . ASN A 1 265 ? -7.766 4.609 34.467 1.00 82.75 265 ASN A C 1
ATOM 2256 O O . ASN A 1 265 ? -8.194 4.989 35.554 1.00 82.75 265 ASN A O 1
ATOM 2260 N N . VAL A 1 266 ? -7.127 5.433 33.635 1.00 81.69 266 VAL A N 1
ATOM 2261 C CA . VAL A 1 266 ? -6.881 6.846 33.960 1.00 81.69 266 VAL A CA 1
ATOM 2262 C C . VAL A 1 266 ? -8.201 7.602 34.124 1.00 81.69 266 VAL A C 1
ATOM 2264 O O . VAL A 1 266 ? -8.389 8.309 35.112 1.00 81.69 266 VAL A O 1
ATOM 2267 N N . LEU A 1 267 ? -9.161 7.415 33.214 1.00 76.00 267 LEU A N 1
ATOM 2268 C CA . LEU A 1 267 ? -10.479 8.047 33.328 1.00 76.00 267 LEU A CA 1
ATOM 2269 C C . LEU A 1 267 ? -11.258 7.565 34.561 1.00 76.00 267 LEU A C 1
ATOM 2271 O O . LEU A 1 267 ? -11.991 8.357 35.156 1.00 76.00 267 LEU A O 1
ATOM 2275 N N . MET A 1 268 ? -11.113 6.296 34.957 1.00 69.75 268 MET A N 1
ATOM 2276 C CA . MET A 1 268 ? -11.707 5.783 36.196 1.00 69.75 268 MET A CA 1
ATOM 2277 C C . MET A 1 268 ? -11.107 6.452 37.437 1.00 69.75 268 MET A C 1
ATOM 2279 O O . MET A 1 268 ? -11.871 6.847 38.317 1.00 69.75 268 MET A O 1
ATOM 2283 N N . LEU A 1 269 ? -9.786 6.656 37.478 1.00 73.38 269 LEU A N 1
ATOM 2284 C CA . LEU A 1 269 ? -9.117 7.383 38.564 1.00 73.38 269 LEU A CA 1
ATOM 2285 C C . LEU A 1 269 ? -9.613 8.833 38.662 1.00 73.38 269 LEU A C 1
ATOM 2287 O O . LEU A 1 269 ? -9.982 9.288 39.738 1.00 73.38 269 LEU A O 1
ATOM 2291 N N . PHE A 1 270 ? -9.734 9.546 37.539 1.00 70.88 270 PHE A N 1
ATOM 2292 C CA . PHE A 1 270 ? -10.277 10.912 37.551 1.00 70.88 270 PHE A CA 1
ATOM 2293 C C . PHE A 1 270 ? -11.738 10.974 38.022 1.00 70.88 270 PHE A C 1
ATOM 2295 O O . PHE A 1 270 ? -12.117 11.897 38.749 1.00 70.88 270 PHE A O 1
ATOM 2302 N N . LYS A 1 271 ? -12.565 9.992 37.639 1.00 71.44 271 LYS A N 1
ATOM 2303 C CA . LYS A 1 271 ? -13.962 9.915 38.089 1.00 71.44 271 LYS A CA 1
ATOM 2304 C C . LYS A 1 271 ? -14.081 9.600 39.580 1.00 71.44 271 LYS A C 1
ATOM 2306 O O . LYS A 1 271 ? -14.958 10.172 40.223 1.00 71.44 271 LYS A O 1
ATOM 2311 N N . SER A 1 272 ? -13.231 8.734 40.138 1.00 67.56 272 SER A N 1
ATOM 2312 C CA . SER A 1 272 ? -13.252 8.447 41.579 1.00 67.56 272 SER A CA 1
ATOM 2313 C C . SER A 1 272 ? -12.823 9.669 42.397 1.00 67.56 272 SER A C 1
ATOM 2315 O O . SER A 1 272 ? -13.495 10.008 43.370 1.00 67.56 272 SER A O 1
ATOM 2317 N N . THR A 1 273 ? -11.806 10.411 41.945 1.00 68.88 273 THR A N 1
ATOM 2318 C CA . THR A 1 273 ? -11.372 11.664 42.587 1.00 68.88 273 THR A CA 1
ATOM 2319 C C . THR A 1 273 ? -12.448 12.756 42.537 1.00 68.88 273 THR A C 1
ATOM 2321 O O . THR A 1 273 ? -12.642 13.471 43.517 1.00 68.88 273 THR A O 1
ATOM 2324 N N . GLN A 1 274 ? -13.190 12.887 41.430 1.00 64.69 274 GLN A N 1
ATOM 2325 C CA . GLN A 1 274 ? -14.301 13.848 41.348 1.00 64.69 274 GLN A CA 1
ATOM 2326 C C . GLN A 1 274 ? -15.499 13.476 42.227 1.00 64.69 274 GLN A C 1
ATOM 2328 O O . GLN A 1 274 ? -16.216 14.369 42.673 1.00 64.69 274 GLN A O 1
ATOM 2333 N N . ARG A 1 275 ? -15.736 12.179 42.454 1.00 62.47 275 ARG A N 1
ATOM 2334 C CA . ARG A 1 275 ? -16.832 11.707 43.308 1.00 62.47 275 ARG A CA 1
ATOM 2335 C C . ARG A 1 275 ? -16.525 11.945 44.787 1.00 62.47 275 ARG A C 1
ATOM 2337 O O . ARG A 1 275 ? -17.366 12.500 45.474 1.00 62.47 275 ARG A O 1
ATOM 2344 N N . SER A 1 276 ? -15.290 11.665 45.211 1.00 60.31 276 SER A N 1
ATOM 2345 C CA . SER A 1 276 ? -14.798 11.990 46.559 1.00 60.31 276 SER A CA 1
ATOM 2346 C C . SER A 1 276 ? -14.880 13.493 46.865 1.00 60.31 276 SER A C 1
ATOM 2348 O O . SER A 1 276 ? -15.376 13.859 47.919 1.00 60.31 276 SER A O 1
ATOM 2350 N N . LYS A 1 277 ? -14.522 14.376 45.919 1.00 61.66 277 LYS A N 1
ATOM 2351 C CA . LYS A 1 277 ? -14.662 15.840 46.087 1.00 61.66 277 LYS A CA 1
ATOM 2352 C C . LYS A 1 277 ? -16.100 16.375 46.120 1.00 61.66 277 LYS A C 1
ATOM 2354 O O . LYS A 1 277 ? -16.283 17.554 46.388 1.00 61.66 277 LYS A O 1
ATOM 2359 N N . LYS A 1 278 ? -17.102 15.576 45.743 1.00 61.06 278 LYS A N 1
ATOM 2360 C CA . LYS A 1 278 ? -18.524 15.961 45.816 1.00 61.06 278 LYS A CA 1
ATOM 2361 C C . LYS A 1 278 ? -19.205 15.477 47.097 1.00 61.06 278 LYS A C 1
ATOM 2363 O O . LYS A 1 278 ? -20.349 15.854 47.325 1.00 61.06 278 LYS A O 1
ATOM 2368 N N . GLU A 1 279 ? -18.545 14.604 47.852 1.00 61.25 279 GLU A N 1
ATOM 2369 C CA . GLU A 1 279 ? -19.050 14.009 49.094 1.00 61.25 279 GLU A CA 1
ATOM 2370 C C . GLU A 1 279 ? -18.439 14.672 50.351 1.00 61.25 279 GLU A C 1
ATOM 2372 O O . GLU A 1 279 ? -18.867 14.354 51.458 1.00 61.25 279 GLU A O 1
ATOM 2377 N N . GLU A 1 280 ? -17.502 15.615 50.173 1.00 54.09 280 GLU A N 1
ATOM 2378 C CA . GLU A 1 280 ? -17.018 16.591 51.172 1.00 54.09 280 GLU A CA 1
ATOM 2379 C C . GLU A 1 280 ? -17.735 17.940 51.015 1.00 54.09 280 GLU A C 1
ATOM 2381 O O . GLU A 1 280 ? -18.043 18.564 52.056 1.00 54.09 280 GLU A O 1
#

Organism: Entamoeba histolytica (strain ATCC 30459 / HM-1:IMSS / ABRM) (NCBI:txid294381)

Mean predicted aligned error: 7.0 Å

Sequence (280 aa):
MDQFNTFIETWMSPIIDILEQGLINIAIKNDDERFWTVSPRENVHQLLFAIPFCLVDLVLCYLIFPKTSTVHKNEKKWYYNILGCLCIFFFIMQLIYKYLRGVIVSIFMPCHCVLLVQSIVLFFYPQHTPFLYYCSCLPAVALIFPDTKKNILFFEKPMYFIQHTFQFLMPIVFNVTNTRPTIRQFFGYYFFGVFLFLLLAFYVMVPFSYATGLNLSFMLYYPHSSPWKGERYRLNAMLFVHYLGWIFGFVVYYLHVLFQWFIQNVLMLFKSTQRSKKEE

Solvent-accessible surface area (backbone atoms only — not comparable to full-atom values): 15078 Å² total; per-residue (Å²): 104,71,69,54,50,53,50,48,48,73,78,38,42,74,60,49,53,54,51,25,51,52,49,57,73,46,34,56,87,69,91,54,75,76,62,48,50,46,54,60,59,58,46,49,50,53,49,61,62,46,48,62,54,39,51,50,24,47,51,51,14,67,73,43,40,68,94,67,74,76,80,69,82,68,87,60,56,70,59,35,44,52,53,18,50,51,28,48,49,53,39,52,53,50,46,52,55,26,48,78,68,73,43,50,77,57,51,72,26,64,75,45,49,44,27,54,52,49,21,48,26,39,68,74,34,60,77,51,43,55,39,39,48,37,57,15,51,60,30,46,53,47,66,77,42,50,78,54,85,83,46,77,55,89,64,42,50,60,48,50,53,54,48,32,50,46,49,37,41,43,55,38,75,42,81,75,50,104,58,82,72,49,71,55,46,42,52,13,34,33,27,45,42,52,28,52,49,49,46,44,47,55,71,47,27,34,61,50,19,33,53,66,63,45,61,35,77,46,60,34,37,69,51,87,55,45,95,45,68,70,67,57,23,61,60,54,50,48,52,42,54,62,55,50,37,52,57,50,45,49,50,50,52,50,51,20,54,52,47,53,51,50,52,52,53,54,53,49,52,56,52,53,55,56,50,57,67,72,77,110